Protein AF-A0A0M9ELN6-F1 (afdb_monomer_lite)

Structure (mmCIF, N/CA/C/O backbone):
data_AF-A0A0M9ELN6-F1
#
_entry.id   AF-A0A0M9ELN6-F1
#
loop_
_atom_site.group_PDB
_atom_site.id
_atom_site.type_symbol
_atom_site.label_atom_id
_atom_site.label_alt_id
_atom_site.label_comp_id
_atom_site.label_asym_id
_atom_site.label_entity_id
_atom_site.label_seq_id
_atom_site.pdbx_PDB_ins_code
_atom_site.Cartn_x
_atom_site.Cartn_y
_atom_site.Cartn_z
_atom_site.occupancy
_atom_site.B_iso_or_equiv
_atom_site.auth_seq_id
_atom_site.auth_comp_id
_atom_site.auth_asym_id
_atom_site.auth_atom_id
_atom_site.pdbx_PDB_model_num
ATOM 1 N N . MET A 1 1 ? 11.406 80.378 -52.068 1.00 43.03 1 MET A N 1
ATOM 2 C CA . MET A 1 1 ? 10.105 79.670 -52.141 1.00 43.03 1 MET A CA 1
ATOM 3 C C . MET A 1 1 ? 10.245 78.155 -52.405 1.00 43.03 1 MET A C 1
ATOM 5 O O . MET A 1 1 ? 9.305 77.554 -52.899 1.00 43.03 1 MET A O 1
ATOM 9 N N . PHE A 1 2 ? 11.374 77.511 -52.050 1.00 43.00 2 PHE A N 1
ATOM 10 C CA . PHE A 1 2 ? 11.619 76.075 -52.317 1.00 43.00 2 PHE A CA 1
ATOM 11 C C . PHE A 1 2 ? 11.857 75.207 -51.061 1.00 43.00 2 PHE A C 1
ATOM 13 O O . PHE A 1 2 ? 12.095 74.016 -51.197 1.00 43.00 2 PHE A O 1
ATOM 20 N N . SER A 1 3 ? 11.756 75.761 -49.845 1.00 46.62 3 SER A N 1
ATOM 21 C CA . SER A 1 3 ? 12.097 75.028 -48.608 1.00 46.62 3 SER A CA 1
ATOM 22 C C . SER A 1 3 ? 10.910 74.391 -47.868 1.00 46.62 3 SER A C 1
ATOM 24 O O . SER A 1 3 ? 11.139 73.653 -46.920 1.00 46.62 3 SER A O 1
ATOM 26 N N . GLN A 1 4 ? 9.660 74.671 -48.261 1.00 44.84 4 GLN A N 1
ATOM 27 C CA . GLN A 1 4 ? 8.467 74.086 -47.618 1.00 44.84 4 GLN A CA 1
ATOM 28 C C . GLN A 1 4 ? 7.960 72.813 -48.312 1.00 44.84 4 GLN A C 1
ATOM 30 O O . GLN A 1 4 ? 7.400 71.944 -47.653 1.00 44.84 4 GLN A O 1
ATOM 35 N N . LYS A 1 5 ? 8.208 72.648 -49.621 1.00 45.19 5 LYS A N 1
ATOM 36 C CA . LYS A 1 5 ? 7.762 71.447 -50.350 1.00 45.19 5 LYS A CA 1
ATOM 37 C C . LYS A 1 5 ? 8.505 70.177 -49.927 1.00 45.19 5 LYS A C 1
ATOM 39 O O . LYS A 1 5 ? 7.896 69.121 -49.912 1.00 45.19 5 LYS A O 1
ATOM 44 N N . THR A 1 6 ? 9.783 70.273 -49.558 1.00 45.47 6 THR A N 1
ATOM 45 C CA . THR A 1 6 ? 10.596 69.125 -49.118 1.00 45.47 6 THR A CA 1
ATOM 46 C C . THR A 1 6 ? 10.267 68.652 -47.702 1.00 45.47 6 THR A C 1
ATOM 48 O O . THR A 1 6 ? 10.412 67.466 -47.418 1.00 45.47 6 THR A O 1
ATOM 51 N N . SER A 1 7 ? 9.799 69.539 -46.815 1.00 50.34 7 SER A N 1
ATOM 52 C CA . SER A 1 7 ? 9.408 69.156 -45.452 1.00 50.34 7 SER A CA 1
ATOM 53 C C . SER A 1 7 ? 8.032 68.494 -45.400 1.00 50.34 7 SER A C 1
ATOM 55 O O . SER A 1 7 ? 7.848 67.551 -44.640 1.00 50.34 7 SER A O 1
ATOM 57 N N . GLU A 1 8 ? 7.071 68.935 -46.217 1.00 51.19 8 GLU A N 1
ATOM 58 C CA . GLU A 1 8 ? 5.741 68.307 -46.275 1.00 51.19 8 GLU A CA 1
ATOM 59 C C . GLU A 1 8 ? 5.774 66.919 -46.931 1.00 51.19 8 GLU A C 1
ATOM 61 O O . GLU A 1 8 ? 5.094 66.013 -46.452 1.00 51.19 8 GLU A O 1
ATOM 66 N N . THR A 1 9 ? 6.607 66.707 -47.959 1.00 52.56 9 THR A N 1
ATOM 67 C CA . THR A 1 9 ? 6.795 65.376 -48.564 1.00 52.56 9 THR A CA 1
ATOM 68 C C . THR A 1 9 ? 7.485 64.404 -47.610 1.00 52.56 9 THR A C 1
ATOM 70 O O . THR A 1 9 ? 7.043 63.270 -47.492 1.00 52.56 9 THR A O 1
ATOM 73 N N . ALA A 1 10 ? 8.497 64.855 -46.858 1.00 55.53 10 ALA A N 1
ATOM 74 C CA . ALA A 1 10 ? 9.180 64.015 -45.870 1.00 55.53 10 ALA A CA 1
ATOM 75 C C . ALA A 1 10 ? 8.250 63.590 -44.717 1.00 55.53 10 ALA A C 1
ATOM 77 O O . ALA A 1 10 ? 8.275 62.441 -44.287 1.00 55.53 10 ALA A O 1
ATOM 78 N N . VAL A 1 11 ? 7.375 64.491 -44.255 1.00 57.31 11 VAL A N 1
ATOM 79 C CA . VAL A 1 11 ? 6.391 64.187 -43.203 1.00 57.31 11 VAL A CA 1
ATOM 80 C C . VAL A 1 11 ? 5.277 63.262 -43.717 1.00 57.31 11 VAL A C 1
ATOM 82 O O . VAL A 1 11 ? 4.827 62.386 -42.978 1.00 57.31 11 VAL A O 1
ATOM 85 N N . ALA A 1 12 ? 4.843 63.413 -44.973 1.00 55.12 12 ALA A N 1
ATOM 86 C CA . ALA A 1 12 ? 3.872 62.512 -45.600 1.00 55.12 12 ALA A CA 1
ATOM 87 C C . ALA A 1 12 ? 4.453 61.104 -45.842 1.00 55.12 12 ALA A C 1
ATOM 89 O O . ALA A 1 12 ? 3.770 60.111 -45.576 1.00 55.12 12 ALA A O 1
ATOM 90 N N . ASP A 1 13 ? 5.720 61.011 -46.256 1.00 59.62 13 ASP A N 1
ATOM 91 C CA . ASP A 1 13 ? 6.445 59.747 -46.421 1.00 59.62 13 ASP A CA 1
ATOM 92 C C . ASP A 1 13 ? 6.656 59.041 -45.072 1.00 59.62 13 ASP A C 1
ATOM 94 O O . ASP A 1 13 ? 6.409 57.839 -44.959 1.00 59.62 13 ASP A O 1
ATOM 98 N N . ASP A 1 14 ? 6.991 59.778 -44.009 1.00 61.41 14 ASP A N 1
ATOM 99 C CA . ASP A 1 14 ? 7.105 59.221 -42.656 1.00 61.41 14 ASP A CA 1
ATOM 100 C C . ASP A 1 14 ? 5.757 58.727 -42.108 1.00 61.41 14 ASP A C 1
ATOM 102 O O . ASP A 1 14 ? 5.686 57.683 -41.448 1.00 61.41 14 ASP A O 1
ATOM 106 N N . GLN A 1 15 ? 4.654 59.423 -42.399 1.00 63.00 15 GLN A N 1
ATOM 107 C CA . GLN A 1 15 ? 3.309 58.970 -42.028 1.00 63.00 15 GLN A CA 1
ATOM 108 C C . GLN A 1 15 ? 2.882 57.721 -42.813 1.00 63.00 15 GLN A C 1
ATOM 110 O O . GLN A 1 15 ? 2.303 56.800 -42.228 1.00 63.00 15 GLN A O 1
ATOM 115 N N . PHE A 1 16 ? 3.207 57.644 -44.105 1.00 61.38 16 PHE A N 1
ATOM 116 C CA . PHE A 1 16 ? 2.936 56.482 -44.952 1.00 61.38 16 PHE A CA 1
ATOM 117 C C . PHE A 1 16 ? 3.760 55.256 -44.528 1.00 61.38 16 PHE A C 1
ATOM 119 O O . PHE A 1 16 ? 3.210 54.164 -44.357 1.00 61.38 16 PHE A O 1
ATOM 126 N N . ILE A 1 17 ? 5.053 55.436 -44.244 1.00 60.62 17 ILE A N 1
ATOM 127 C CA . ILE A 1 17 ? 5.933 54.387 -43.714 1.00 60.62 17 ILE A CA 1
ATOM 128 C C . ILE A 1 17 ? 5.444 53.914 -42.341 1.00 60.62 17 ILE A C 1
ATOM 130 O O . ILE A 1 17 ? 5.413 52.710 -42.082 1.00 60.62 17 ILE A O 1
ATOM 134 N N . ASN A 1 18 ? 5.001 54.821 -41.466 1.00 64.31 18 ASN A N 1
ATOM 135 C CA . ASN A 1 18 ? 4.420 54.448 -40.175 1.00 64.31 18 ASN A CA 1
ATOM 136 C C . ASN A 1 18 ? 3.086 53.700 -40.321 1.00 64.31 18 ASN A C 1
ATOM 138 O O . ASN A 1 18 ? 2.823 52.768 -39.558 1.00 64.31 18 ASN A O 1
ATOM 142 N N . HIS A 1 19 ? 2.267 54.033 -41.322 1.00 65.38 19 HIS A N 1
ATOM 143 C CA . HIS A 1 19 ? 1.046 53.288 -41.635 1.00 65.38 19 HIS A CA 1
ATOM 144 C C . HIS A 1 19 ? 1.350 51.869 -42.149 1.00 65.38 19 HIS A C 1
ATOM 146 O O . HIS A 1 19 ? 0.728 50.901 -41.704 1.00 65.38 19 HIS A O 1
ATOM 152 N N . LEU A 1 20 ? 2.350 51.721 -43.024 1.00 56.56 20 LEU A N 1
ATOM 153 C CA . LEU A 1 20 ? 2.805 50.423 -43.528 1.00 56.56 20 LEU A CA 1
ATOM 154 C C . LEU A 1 20 ? 3.446 49.555 -42.434 1.00 56.56 20 LEU A C 1
ATOM 156 O O . LEU A 1 20 ? 3.124 48.370 -42.334 1.00 56.56 20 LEU A O 1
ATOM 160 N N . LYS A 1 21 ? 4.267 50.139 -41.550 1.00 59.69 21 LYS A N 1
ATOM 161 C CA . LYS A 1 21 ? 4.819 49.462 -40.358 1.00 59.69 21 LYS A CA 1
ATOM 162 C C . LYS A 1 21 ? 3.731 48.968 -39.400 1.00 59.69 21 LYS A C 1
ATOM 164 O O . LYS A 1 21 ? 3.930 47.978 -38.708 1.00 59.69 21 LYS A O 1
ATOM 169 N N . LYS A 1 22 ? 2.563 49.620 -39.372 1.00 65.31 22 LYS A N 1
ATOM 170 C CA . LYS A 1 22 ? 1.413 49.184 -38.562 1.00 65.31 22 LYS A CA 1
ATOM 171 C C . LYS A 1 22 ? 0.701 47.956 -39.143 1.00 65.31 22 LYS A C 1
ATOM 173 O O . LYS A 1 22 ? 0.059 47.222 -38.400 1.00 65.31 22 LYS A O 1
ATOM 178 N N . ARG A 1 23 ? 0.795 47.742 -40.462 1.00 64.94 23 ARG A N 1
ATOM 179 C CA . ARG A 1 23 ? 0.160 46.624 -41.186 1.00 64.94 23 ARG A CA 1
ATOM 180 C C . ARG A 1 23 ? 1.093 45.439 -41.432 1.00 64.94 23 ARG A C 1
ATOM 182 O O . ARG A 1 23 ? 0.609 44.330 -41.639 1.00 64.94 23 ARG A O 1
ATOM 189 N N . PHE A 1 24 ? 2.404 45.661 -41.412 1.00 73.50 24 PHE A N 1
ATOM 190 C CA . PHE A 1 24 ? 3.413 44.633 -41.628 1.00 73.50 24 PHE A CA 1
ATOM 191 C C . PHE A 1 24 ? 4.243 44.417 -40.364 1.00 73.50 24 PHE A C 1
ATOM 193 O O . PHE A 1 24 ? 4.942 45.319 -39.910 1.00 73.50 24 PHE A O 1
ATOM 200 N N . THR A 1 25 ? 4.230 43.195 -39.834 1.00 78.94 25 THR A N 1
ATOM 201 C CA . THR A 1 25 ? 5.171 42.773 -38.795 1.00 78.94 25 THR A CA 1
ATOM 202 C C . THR A 1 25 ? 6.092 41.695 -39.355 1.00 78.94 25 THR A C 1
ATOM 204 O O . THR A 1 25 ? 5.630 40.715 -39.945 1.00 78.94 25 THR A O 1
ATOM 207 N N . LYS A 1 26 ? 7.407 41.872 -39.151 1.00 81.38 26 LYS A N 1
ATOM 208 C CA . LYS A 1 26 ? 8.462 40.929 -39.573 1.00 81.38 26 LYS A CA 1
ATOM 209 C C . LYS A 1 26 ? 8.101 39.492 -39.207 1.00 81.38 26 LYS A C 1
ATOM 211 O O . LYS A 1 26 ? 8.168 38.591 -40.031 1.00 81.38 26 LYS A O 1
ATOM 216 N N . ASP A 1 27 ? 7.653 39.307 -37.978 1.00 79.38 27 ASP A N 1
ATOM 217 C CA . ASP A 1 27 ? 7.351 38.005 -37.411 1.00 79.38 27 ASP A CA 1
ATOM 218 C C . ASP A 1 27 ? 6.088 37.350 -38.010 1.00 79.38 27 ASP A C 1
ATOM 220 O O . ASP A 1 27 ? 6.081 36.152 -38.290 1.00 79.38 27 ASP A O 1
ATOM 224 N N . ALA A 1 28 ? 5.038 38.123 -38.323 1.00 78.38 28 ALA A N 1
ATOM 225 C CA . ALA A 1 28 ? 3.859 37.579 -39.003 1.00 78.38 28 ALA A CA 1
ATOM 226 C C . ALA A 1 28 ? 4.146 37.195 -40.461 1.00 78.38 28 ALA A C 1
ATOM 228 O O . ALA A 1 28 ? 3.628 36.182 -40.933 1.00 78.38 28 ALA A O 1
ATOM 229 N N . PHE A 1 29 ? 4.973 37.974 -41.165 1.00 85.81 29 PHE A N 1
ATOM 230 C CA . PHE A 1 29 ? 5.443 37.625 -42.506 1.00 85.81 29 PHE A CA 1
ATOM 231 C C . PHE A 1 29 ? 6.278 36.342 -42.485 1.00 85.81 29 PHE A C 1
ATOM 233 O O . PHE A 1 29 ? 5.976 35.402 -43.219 1.00 85.81 29 PHE A O 1
ATOM 240 N N . GLN A 1 30 ? 7.265 36.271 -41.588 1.00 86.00 30 GLN A N 1
ATOM 241 C CA . GLN A 1 30 ? 8.142 35.110 -41.442 1.00 86.00 30 GLN A CA 1
ATOM 242 C C . GLN A 1 30 ? 7.357 33.833 -41.114 1.00 86.00 30 GLN A C 1
ATOM 244 O O . GLN A 1 30 ? 7.577 32.813 -41.763 1.00 86.00 30 GLN A O 1
ATOM 249 N N . ARG A 1 31 ? 6.376 33.889 -40.201 1.00 81.62 31 ARG A N 1
ATOM 250 C CA . ARG A 1 31 ? 5.487 32.747 -39.918 1.00 81.62 31 ARG A CA 1
ATOM 251 C C . ARG A 1 31 ? 4.690 32.288 -41.132 1.00 81.62 31 ARG A C 1
ATOM 253 O O . ARG A 1 31 ? 4.610 31.092 -41.390 1.00 81.62 31 ARG A O 1
ATOM 260 N N . LYS A 1 32 ? 4.087 33.219 -41.878 1.00 83.44 32 LYS A N 1
ATOM 261 C CA . LYS A 1 32 ? 3.293 32.879 -43.071 1.00 83.44 32 LYS A CA 1
ATOM 262 C C . LYS A 1 32 ? 4.156 32.240 -44.158 1.00 83.44 32 LYS A C 1
ATOM 264 O O . LYS A 1 32 ? 3.714 31.278 -44.778 1.00 83.44 32 LYS A O 1
ATOM 269 N N . LEU A 1 33 ? 5.382 32.732 -44.344 1.00 86.19 33 LEU A N 1
ATOM 270 C CA . LEU A 1 33 ? 6.337 32.161 -45.290 1.00 86.19 33 LEU A CA 1
ATOM 271 C C . LEU A 1 33 ? 6.749 30.737 -44.888 1.00 86.19 33 LEU A C 1
ATOM 273 O O . LEU A 1 33 ? 6.700 29.840 -45.723 1.00 86.19 33 LEU A O 1
ATOM 277 N N . VAL A 1 34 ? 7.096 30.513 -43.614 1.00 83.94 34 VAL A N 1
ATOM 278 C CA . VAL A 1 34 ? 7.435 29.173 -43.094 1.00 83.94 34 VAL A CA 1
ATOM 279 C C . VAL A 1 34 ? 6.259 28.212 -43.261 1.00 83.94 34 VAL A C 1
ATOM 281 O O . VAL A 1 34 ? 6.441 27.116 -43.781 1.00 83.94 34 VAL A O 1
ATOM 284 N N . ARG A 1 35 ? 5.047 28.641 -42.890 1.00 79.62 35 ARG A N 1
ATOM 285 C CA . ARG A 1 35 ? 3.825 27.843 -43.033 1.00 79.62 35 ARG A CA 1
ATOM 286 C C . ARG A 1 35 ? 3.590 27.414 -44.481 1.00 79.62 35 ARG A C 1
ATOM 288 O O . ARG A 1 35 ? 3.392 26.233 -44.724 1.00 79.62 35 ARG A O 1
ATOM 295 N N . TRP A 1 36 ? 3.681 28.340 -45.437 1.00 86.44 36 TRP A N 1
ATOM 296 C CA . TRP A 1 36 ? 3.524 28.017 -46.858 1.00 86.44 36 TRP A CA 1
ATOM 297 C C . TRP A 1 36 ? 4.569 27.002 -47.347 1.00 86.44 36 TRP A C 1
ATOM 299 O O . TRP A 1 36 ? 4.211 26.053 -48.043 1.00 86.44 36 TRP A O 1
ATOM 309 N N . ILE A 1 37 ? 5.841 27.160 -46.955 1.00 83.94 37 ILE A N 1
ATOM 310 C CA . ILE A 1 37 ? 6.925 26.225 -47.313 1.00 83.94 37 ILE A CA 1
ATOM 311 C C . ILE A 1 37 ? 6.620 24.812 -46.800 1.00 83.94 37 ILE A C 1
ATOM 313 O O . ILE A 1 37 ? 6.829 23.847 -47.533 1.00 83.94 37 ILE A O 1
ATOM 317 N N . VAL A 1 38 ? 6.105 24.693 -45.571 1.00 75.75 38 VAL A N 1
ATOM 318 C CA . VAL A 1 38 ? 5.725 23.408 -44.963 1.00 75.75 38 VAL A CA 1
ATOM 319 C C . VAL A 1 38 ? 4.488 22.815 -45.645 1.00 75.75 38 VAL A C 1
ATOM 321 O O . VAL A 1 38 ? 4.541 21.681 -46.110 1.00 75.75 38 VAL A O 1
ATOM 324 N N . GLU A 1 39 ? 3.400 23.582 -45.771 1.00 76.00 39 GLU A N 1
ATOM 325 C CA . GLU A 1 39 ? 2.126 23.122 -46.354 1.00 76.00 39 GLU A CA 1
ATOM 326 C C . GLU A 1 39 ? 2.275 22.662 -47.810 1.00 76.00 39 GLU A C 1
ATOM 328 O O . GLU A 1 39 ? 1.628 21.710 -48.239 1.00 76.00 39 GLU A O 1
ATOM 333 N N . THR A 1 40 ? 3.142 23.324 -48.578 1.00 78.12 40 THR A N 1
ATOM 334 C CA . THR A 1 40 ? 3.382 23.002 -49.993 1.00 78.12 40 THR A CA 1
ATOM 335 C C . THR A 1 40 ? 4.623 22.134 -50.218 1.00 78.12 40 THR A C 1
ATOM 337 O O . THR A 1 40 ? 5.014 21.923 -51.369 1.00 78.12 40 THR A O 1
ATOM 340 N N . ASN A 1 41 ? 5.226 21.624 -49.135 1.00 76.75 41 ASN A N 1
ATOM 341 C CA . ASN A 1 41 ? 6.403 20.752 -49.119 1.00 76.75 41 ASN A CA 1
ATOM 342 C C . ASN A 1 41 ? 7.564 21.250 -50.005 1.00 76.75 41 ASN A C 1
ATOM 344 O O . ASN A 1 41 ? 8.144 20.502 -50.796 1.00 76.75 41 ASN A O 1
ATOM 348 N N . GLN A 1 42 ? 7.882 22.542 -49.912 1.00 86.75 42 GLN A N 1
ATOM 349 C CA . GLN A 1 42 ? 8.952 23.154 -50.698 1.00 86.75 42 GLN A CA 1
ATOM 350 C C . GLN A 1 42 ? 10.321 22.963 -50.028 1.00 86.75 42 GLN A C 1
ATOM 352 O O . GLN A 1 42 ? 10.418 22.949 -48.797 1.00 86.75 42 GLN A O 1
ATOM 357 N N . PRO A 1 43 ? 11.423 22.890 -50.800 1.00 85.50 43 PRO A N 1
ATOM 358 C CA . PRO A 1 43 ? 12.766 22.881 -50.227 1.00 85.50 43 PRO A CA 1
ATOM 359 C C . PRO A 1 43 ? 13.026 24.154 -49.409 1.00 85.50 43 PRO A C 1
ATOM 361 O O . PRO A 1 43 ? 12.800 25.252 -49.903 1.00 85.50 43 PRO A O 1
ATOM 364 N N . PHE A 1 44 ? 13.594 24.057 -48.202 1.00 85.69 44 PHE A N 1
ATOM 365 C CA . PHE A 1 44 ? 13.811 25.231 -47.328 1.00 85.69 44 PHE A CA 1
ATOM 366 C C . PHE A 1 44 ? 14.713 26.317 -47.933 1.00 85.69 44 PHE A C 1
ATOM 368 O O . PHE A 1 44 ? 14.602 27.489 -47.580 1.00 85.69 44 PHE A O 1
ATOM 375 N N . ARG A 1 45 ? 15.575 25.946 -48.886 1.00 86.12 45 ARG A N 1
ATOM 376 C CA . ARG A 1 45 ? 16.400 26.889 -49.657 1.00 86.12 45 ARG A CA 1
ATOM 377 C C . ARG A 1 45 ? 15.577 27.793 -50.580 1.00 86.12 45 ARG A C 1
ATOM 379 O O . ARG A 1 45 ? 16.099 28.799 -51.041 1.00 86.12 45 ARG A O 1
ATOM 386 N N . VAL A 1 46 ? 14.299 27.489 -50.827 1.00 89.75 46 VAL A N 1
ATOM 387 C CA . VAL A 1 46 ? 13.422 28.310 -51.678 1.00 89.75 46 VAL A CA 1
ATOM 388 C C . VAL A 1 46 ? 13.288 29.744 -51.154 1.00 89.75 46 VAL A C 1
ATOM 390 O O . VAL A 1 46 ? 13.222 30.677 -51.946 1.00 89.75 46 VAL A O 1
ATOM 393 N N . ALA A 1 47 ? 13.349 29.950 -49.834 1.00 86.56 47 ALA A N 1
ATOM 394 C CA . ALA A 1 47 ? 13.318 31.282 -49.220 1.00 86.56 47 ALA A CA 1
ATOM 395 C C . ALA A 1 47 ? 14.591 32.118 -49.465 1.00 86.56 47 ALA A C 1
ATOM 397 O O . ALA A 1 47 ? 14.616 33.323 -49.206 1.00 86.56 47 ALA A O 1
ATOM 398 N N . GLU A 1 48 ? 15.655 31.484 -49.958 1.00 90.06 48 GLU A N 1
ATOM 399 C CA . GLU A 1 48 ? 16.911 32.130 -50.348 1.00 90.06 48 GLU A CA 1
ATOM 400 C C . GLU A 1 48 ? 16.970 32.438 -51.846 1.00 90.06 48 GLU A C 1
ATOM 402 O O . GLU A 1 48 ? 17.931 33.053 -52.294 1.00 90.06 48 GLU A O 1
ATOM 407 N N . SER A 1 49 ? 15.947 32.049 -52.614 1.00 92.75 49 SER A N 1
ATOM 408 C CA . SER A 1 49 ? 15.865 32.357 -54.040 1.00 92.75 49 SER A CA 1
ATOM 409 C C . SER A 1 49 ? 15.845 33.869 -54.272 1.00 92.75 49 SER A C 1
ATOM 411 O O . SER A 1 49 ? 14.963 34.567 -53.767 1.00 92.75 49 SER A O 1
ATOM 413 N N . GLU A 1 50 ? 16.788 34.361 -55.078 1.00 90.75 50 GLU A N 1
ATOM 414 C CA . GLU A 1 50 ? 16.902 35.781 -55.433 1.00 90.75 50 GLU A CA 1
ATOM 415 C C . GLU A 1 50 ? 15.613 36.298 -56.078 1.00 90.75 50 GLU A C 1
ATOM 417 O O . GLU A 1 50 ? 15.055 37.292 -55.623 1.00 90.75 50 GLU A O 1
ATOM 422 N N . SER A 1 51 ? 15.043 35.548 -57.026 1.00 90.44 51 SER A N 1
ATOM 423 C CA . SER A 1 51 ? 13.799 35.932 -57.703 1.00 90.44 51 SER A CA 1
ATOM 424 C C . SER A 1 51 ? 12.607 36.054 -56.749 1.00 90.44 51 SER A C 1
ATOM 426 O O . SER A 1 51 ? 11.783 36.954 -56.895 1.00 90.44 51 SER A O 1
ATOM 428 N N . LEU A 1 52 ? 12.502 35.171 -55.750 1.00 89.69 52 LEU A N 1
ATOM 429 C CA . LEU A 1 52 ? 11.420 35.233 -54.763 1.00 89.69 52 LEU A CA 1
ATOM 430 C C . LEU A 1 52 ? 11.599 36.423 -53.812 1.00 89.69 52 LEU A C 1
ATOM 432 O O . LEU A 1 52 ? 10.631 37.109 -53.476 1.00 89.69 52 LEU A O 1
ATOM 436 N N . ARG A 1 53 ? 12.842 36.693 -53.398 1.00 92.06 53 ARG A N 1
ATOM 437 C CA . ARG A 1 53 ? 13.166 37.853 -52.561 1.00 92.06 53 ARG A CA 1
ATOM 438 C C . ARG A 1 53 ? 12.902 39.160 -53.295 1.00 92.06 53 ARG A C 1
ATOM 440 O O . ARG A 1 53 ? 12.345 40.070 -52.686 1.00 92.06 53 ARG A O 1
ATOM 447 N N . ASP A 1 54 ? 13.208 39.227 -54.587 1.00 90.56 54 ASP A N 1
ATOM 448 C CA . ASP A 1 54 ? 12.917 40.385 -55.433 1.00 90.56 54 ASP A CA 1
ATOM 449 C C . ASP A 1 54 ? 11.414 40.657 -55.527 1.00 90.56 54 ASP A C 1
ATOM 451 O O . ASP A 1 54 ? 10.988 41.800 -55.356 1.00 90.56 54 ASP A O 1
ATOM 455 N N . ILE A 1 55 ? 10.593 39.613 -55.692 1.00 91.00 55 ILE A N 1
ATOM 456 C CA . ILE A 1 55 ? 9.127 39.741 -55.667 1.00 91.00 55 ILE A CA 1
ATOM 457 C C . ILE A 1 55 ? 8.657 40.299 -54.319 1.00 91.00 55 ILE A C 1
ATOM 459 O O . ILE A 1 55 ? 7.872 41.247 -54.283 1.00 91.00 55 ILE A O 1
ATOM 463 N N . PHE A 1 56 ? 9.141 39.755 -53.198 1.00 90.50 56 PHE A N 1
ATOM 464 C CA . PHE A 1 56 ? 8.764 40.255 -51.874 1.00 90.50 56 PHE A CA 1
ATOM 465 C C . PHE A 1 56 ? 9.188 41.711 -51.663 1.00 90.50 56 PHE A C 1
ATOM 467 O O . PHE A 1 56 ? 8.389 42.516 -51.185 1.00 90.50 56 PHE A O 1
ATOM 474 N N . ASN A 1 57 ? 10.400 42.074 -52.076 1.00 87.38 57 ASN A N 1
ATOM 475 C CA . ASN A 1 57 ? 10.923 43.431 -51.942 1.00 87.38 57 ASN A CA 1
ATOM 476 C C . ASN A 1 57 ? 10.167 44.437 -52.812 1.00 87.38 57 ASN A C 1
ATOM 478 O O . ASN A 1 57 ? 9.937 45.562 -52.373 1.00 87.38 57 ASN A O 1
ATOM 482 N N . TYR A 1 58 ? 9.746 44.028 -54.011 1.00 88.44 58 TYR A N 1
ATOM 483 C CA . TYR A 1 58 ? 8.892 44.838 -54.874 1.00 88.44 58 TYR A CA 1
ATOM 484 C C . TYR A 1 58 ? 7.517 45.081 -54.240 1.00 88.44 58 TYR A C 1
ATOM 486 O O . TYR A 1 58 ? 7.031 46.210 -54.220 1.00 88.44 58 TYR A O 1
ATOM 494 N N . LEU A 1 59 ? 6.903 44.031 -53.682 1.00 84.44 59 LEU A N 1
ATOM 495 C CA . LEU A 1 59 ? 5.586 44.122 -53.048 1.00 84.44 59 LEU A CA 1
ATOM 496 C C . LEU A 1 59 ? 5.612 44.941 -51.753 1.00 84.44 59 LEU A C 1
ATOM 498 O O . LEU A 1 59 ? 4.637 45.624 -51.437 1.00 84.44 59 LEU A O 1
ATOM 502 N N . ASN A 1 60 ? 6.700 44.863 -50.984 1.00 81.75 60 ASN A N 1
ATOM 503 C CA . ASN A 1 60 ? 6.882 45.679 -49.794 1.00 81.75 60 ASN A CA 1
ATOM 504 C C . ASN A 1 60 ? 8.375 45.903 -49.471 1.00 81.75 60 ASN A C 1
ATOM 506 O O . ASN A 1 60 ? 9.013 45.032 -48.868 1.00 81.75 60 ASN A O 1
ATOM 510 N N . PRO A 1 61 ? 8.920 47.104 -49.748 1.00 80.38 61 PRO A N 1
ATOM 511 C CA . PRO A 1 61 ? 10.325 47.429 -49.481 1.00 80.38 61 PRO A CA 1
ATOM 512 C C . PRO A 1 61 ? 10.734 47.338 -48.000 1.00 80.38 61 PRO A C 1
ATOM 514 O O . PRO A 1 61 ? 11.920 47.215 -47.685 1.00 80.38 61 PRO A O 1
ATOM 517 N N . ILE A 1 62 ? 9.767 47.358 -47.069 1.00 78.50 62 ILE A N 1
ATOM 518 C CA . ILE A 1 62 ? 10.021 47.222 -45.625 1.00 78.50 62 ILE A CA 1
ATOM 519 C C . ILE A 1 62 ? 10.626 45.851 -45.291 1.00 78.50 62 ILE A C 1
ATOM 521 O O . ILE A 1 62 ? 11.333 45.729 -44.291 1.00 78.50 62 ILE A O 1
ATOM 525 N N . ILE A 1 63 ? 10.408 44.829 -46.126 1.00 81.81 63 ILE A N 1
ATOM 526 C CA . ILE A 1 63 ? 10.948 43.478 -45.921 1.00 81.81 63 ILE A CA 1
ATOM 527 C C . ILE A 1 63 ? 12.481 43.508 -45.908 1.00 81.81 63 ILE A C 1
ATOM 529 O O . ILE A 1 63 ? 13.085 43.014 -44.954 1.00 81.81 63 ILE A O 1
ATOM 533 N N . SER A 1 64 ? 13.107 44.164 -46.890 1.00 80.19 64 SER A N 1
ATOM 534 C CA . SER A 1 64 ? 14.560 44.388 -46.901 1.00 80.19 64 SER A CA 1
ATOM 535 C C . SER A 1 64 ? 15.009 45.315 -45.778 1.00 80.19 64 SER A C 1
ATOM 537 O O . SER A 1 64 ? 15.984 45.022 -45.095 1.00 80.19 64 SER A O 1
ATOM 539 N N . ALA A 1 65 ? 14.282 46.411 -45.537 1.00 77.44 65 ALA A N 1
ATOM 540 C CA . ALA A 1 65 ? 14.663 47.393 -44.518 1.00 77.44 65 ALA A CA 1
ATOM 541 C C . ALA A 1 65 ? 14.629 46.835 -43.079 1.00 77.44 65 ALA A C 1
ATOM 543 O O . ALA A 1 65 ? 15.316 47.349 -42.202 1.00 77.44 65 ALA A O 1
ATOM 544 N N . THR A 1 66 ? 13.828 45.795 -42.826 1.00 78.56 66 THR A N 1
ATOM 545 C CA . THR A 1 66 ? 13.694 45.135 -41.512 1.00 78.56 66 THR A CA 1
ATOM 546 C C . THR A 1 66 ? 14.415 43.787 -41.426 1.00 78.56 66 THR A C 1
ATOM 548 O O . THR A 1 66 ? 14.290 43.083 -40.416 1.00 78.56 66 THR A O 1
ATOM 551 N N . ASP A 1 67 ? 15.172 43.423 -42.465 1.00 81.00 67 ASP A N 1
ATOM 552 C CA . ASP A 1 67 ? 15.858 42.134 -42.590 1.00 81.00 67 ASP A CA 1
ATOM 553 C C . ASP A 1 67 ? 14.906 40.949 -42.329 1.00 81.00 67 ASP A C 1
ATOM 555 O O . ASP A 1 67 ? 15.138 40.072 -41.494 1.00 81.00 67 ASP A O 1
ATOM 559 N N . ALA A 1 68 ? 13.727 40.997 -42.954 1.00 83.12 68 ALA A N 1
ATOM 560 C CA . ALA A 1 68 ? 12.654 40.030 -42.733 1.00 83.12 68 ALA A CA 1
ATOM 561 C C . ALA A 1 68 ? 12.807 38.744 -43.562 1.00 83.12 68 ALA A C 1
ATOM 563 O O . ALA A 1 68 ? 12.055 37.791 -43.339 1.00 83.12 68 ALA A O 1
ATOM 564 N N . HIS A 1 69 ? 13.786 38.680 -44.466 1.00 88.62 69 HIS A N 1
ATOM 565 C CA . HIS A 1 69 ? 14.105 37.466 -45.216 1.00 88.62 69 HIS A CA 1
ATOM 566 C C . HIS A 1 69 ? 14.587 36.347 -44.291 1.00 88.62 69 HIS A C 1
ATOM 568 O O . HIS A 1 69 ? 15.199 36.586 -43.252 1.00 88.62 69 HIS A O 1
ATOM 574 N N . LEU A 1 70 ? 14.296 35.103 -44.666 1.00 85.31 70 LEU A N 1
ATOM 575 C CA . LEU A 1 70 ? 14.737 33.926 -43.925 1.00 85.31 70 LEU A CA 1
ATOM 576 C C . LEU A 1 70 ? 15.786 33.154 -44.721 1.00 85.31 70 LEU A C 1
ATOM 578 O O . LEU A 1 70 ? 15.718 33.058 -45.949 1.00 85.31 70 LEU A O 1
ATOM 582 N N . SER A 1 71 ? 16.748 32.593 -43.994 1.00 86.19 71 SER A N 1
ATOM 583 C CA . SER A 1 71 ? 17.624 31.538 -44.493 1.00 86.19 71 SER A CA 1
ATOM 584 C C . SER A 1 71 ? 17.025 30.165 -44.201 1.00 86.19 71 SER A C 1
ATOM 586 O O . SER A 1 71 ? 16.190 30.017 -43.303 1.00 86.19 71 SER A O 1
ATOM 588 N N . HIS A 1 72 ? 17.487 29.144 -44.915 1.00 82.25 72 HIS A N 1
ATOM 589 C CA . HIS A 1 72 ? 17.088 27.757 -44.684 1.00 82.25 72 HIS A CA 1
ATOM 590 C C . HIS A 1 72 ? 17.391 27.297 -43.245 1.00 82.25 72 HIS A C 1
ATOM 592 O O . HIS A 1 72 ? 16.579 26.593 -42.646 1.00 82.25 72 HIS A O 1
ATOM 598 N N . ASP A 1 73 ? 18.499 27.754 -42.650 1.00 74.94 73 ASP A N 1
ATOM 599 C CA . ASP A 1 73 ? 18.834 27.484 -41.244 1.00 74.94 73 ASP A CA 1
ATOM 600 C C . ASP A 1 73 ? 17.876 28.175 -40.266 1.00 74.94 73 ASP A C 1
ATOM 602 O O . ASP A 1 73 ? 17.504 27.594 -39.246 1.00 74.94 73 ASP A O 1
ATOM 606 N N . SER A 1 74 ? 17.445 29.401 -40.573 1.00 79.56 74 SER A N 1
ATOM 607 C CA . SER A 1 74 ? 16.465 30.132 -39.762 1.00 79.56 74 SER A CA 1
ATOM 608 C C . SER A 1 74 ? 15.062 29.533 -39.878 1.00 79.56 74 SER A C 1
ATOM 610 O O . SER A 1 74 ? 14.334 29.515 -38.890 1.00 79.56 74 SER A O 1
ATOM 612 N N . ILE A 1 75 ? 14.696 28.995 -41.047 1.00 79.38 75 ILE A N 1
ATOM 613 C CA . ILE A 1 75 ? 13.452 28.232 -41.242 1.00 79.38 75 ILE A CA 1
ATOM 614 C C . ILE A 1 75 ? 13.497 26.953 -40.420 1.00 79.38 75 ILE A C 1
ATOM 616 O O . ILE A 1 75 ? 12.570 26.686 -39.665 1.00 79.38 75 ILE A O 1
ATOM 620 N N . ARG A 1 76 ? 14.595 26.195 -40.508 1.00 73.62 76 ARG A N 1
ATOM 621 C CA . ARG A 1 76 ? 14.773 24.969 -39.730 1.00 73.62 76 ARG A CA 1
ATOM 622 C C . ARG A 1 76 ? 14.679 25.243 -38.231 1.00 73.62 76 ARG A C 1
ATOM 624 O O . ARG A 1 76 ? 13.942 24.540 -37.547 1.00 73.62 76 ARG A O 1
ATOM 631 N N . ARG A 1 77 ? 15.369 26.276 -37.730 1.00 72.81 77 ARG A N 1
ATOM 632 C CA . ARG A 1 77 ? 15.261 26.698 -36.325 1.00 72.81 77 ARG A CA 1
ATOM 633 C C . ARG A 1 77 ? 13.830 27.064 -35.960 1.00 72.81 77 ARG A C 1
ATOM 635 O O . ARG A 1 77 ? 13.302 26.470 -35.041 1.00 72.81 77 ARG A O 1
ATOM 642 N N . ARG A 1 78 ? 13.155 27.916 -36.736 1.00 71.38 78 ARG A N 1
ATOM 643 C CA . ARG A 1 78 ? 11.760 28.301 -36.463 1.00 71.38 78 ARG A CA 1
ATOM 644 C C . ARG A 1 78 ? 10.775 27.132 -36.508 1.00 71.38 78 ARG A C 1
ATOM 646 O O . ARG A 1 78 ? 9.875 27.097 -35.691 1.00 71.38 78 ARG A O 1
ATOM 653 N N . ILE A 1 79 ? 10.937 26.154 -37.396 1.00 67.69 79 ILE A N 1
ATOM 654 C CA . ILE A 1 79 ? 10.098 24.939 -37.380 1.00 67.69 79 ILE A CA 1
ATOM 655 C C . ILE A 1 79 ? 10.324 24.139 -36.088 1.00 67.69 79 ILE A C 1
ATOM 657 O O . ILE A 1 79 ? 9.389 23.558 -35.549 1.00 67.69 79 ILE A O 1
ATOM 661 N N . THR A 1 80 ? 11.563 24.123 -35.595 1.00 61.34 80 THR A N 1
ATOM 662 C CA . THR A 1 80 ? 11.938 23.394 -34.376 1.00 61.34 80 THR A CA 1
ATOM 663 C C . THR A 1 80 ? 11.550 24.156 -33.097 1.00 61.34 80 THR A C 1
ATOM 665 O O . THR A 1 80 ? 11.199 23.522 -32.109 1.00 61.34 80 THR A O 1
ATOM 668 N N . ASP A 1 81 ? 11.585 25.494 -33.131 1.00 58.09 81 ASP A N 1
ATOM 669 C CA . ASP A 1 81 ? 11.388 26.388 -31.981 1.00 58.09 81 ASP A CA 1
ATOM 670 C C . ASP A 1 81 ? 9.934 26.908 -31.848 1.00 58.09 81 ASP A C 1
ATOM 672 O O . ASP A 1 81 ? 9.451 27.044 -30.729 1.00 58.09 81 ASP A O 1
ATOM 676 N N . ASP A 1 82 ? 9.217 27.172 -32.955 1.00 53.56 82 ASP A N 1
ATOM 677 C CA . ASP A 1 82 ? 7.845 27.736 -32.979 1.00 53.56 82 ASP A CA 1
ATOM 678 C C . ASP A 1 82 ? 6.737 26.680 -33.232 1.00 53.56 82 ASP A C 1
ATOM 680 O O . ASP A 1 82 ? 5.599 27.050 -33.514 1.00 53.56 82 ASP A O 1
ATOM 684 N N . GLY A 1 83 ? 7.029 25.375 -33.142 1.00 51.47 83 GLY A N 1
ATOM 685 C CA . GLY A 1 83 ? 6.006 24.324 -32.994 1.00 51.47 83 GLY A CA 1
ATOM 686 C C . GLY A 1 83 ? 4.817 24.391 -33.966 1.00 51.47 83 GLY A C 1
ATOM 687 O O . GLY A 1 83 ? 3.669 24.309 -33.538 1.00 51.47 83 GLY A O 1
ATOM 688 N N . VAL A 1 84 ? 5.059 24.533 -35.274 1.00 45.41 84 VAL A N 1
ATOM 689 C CA . VAL A 1 84 ? 3.996 24.393 -36.290 1.00 45.41 84 VAL A CA 1
ATOM 690 C C . VAL A 1 84 ? 3.795 22.908 -36.599 1.00 45.41 84 VAL A C 1
ATOM 692 O O . VAL A 1 84 ? 4.172 22.413 -37.658 1.00 45.41 84 VAL A O 1
ATOM 695 N N . LEU A 1 85 ? 3.220 22.212 -35.624 1.00 42.41 85 LEU A N 1
ATOM 696 C CA . LEU A 1 85 ? 2.529 20.936 -35.768 1.00 42.41 85 LEU A CA 1
ATOM 697 C C . LEU A 1 85 ? 1.197 21.073 -35.011 1.00 42.41 85 LEU A C 1
ATOM 699 O O . LEU A 1 85 ? 1.050 20.591 -33.895 1.00 42.41 85 LEU A O 1
ATOM 703 N N . GLU A 1 86 ? 0.223 21.773 -35.592 1.00 47.06 86 GLU A N 1
ATOM 704 C CA . GLU A 1 86 ? -1.190 21.474 -35.300 1.00 47.06 86 GLU A CA 1
ATOM 705 C C . GLU A 1 86 ? -1.489 20.194 -36.105 1.00 47.06 86 GLU A C 1
ATOM 707 O O . GLU A 1 86 ? -1.699 20.272 -37.311 1.00 47.06 86 GLU A O 1
ATOM 712 N N . ASP A 1 87 ? -1.143 19.006 -35.595 1.00 45.94 87 ASP A N 1
ATOM 713 C CA . ASP A 1 87 ? -2.000 18.171 -34.735 1.00 45.94 87 ASP A CA 1
ATOM 714 C C . ASP A 1 87 ? -1.247 17.417 -33.603 1.00 45.94 87 ASP A C 1
ATOM 716 O O . ASP A 1 87 ? -1.738 16.415 -33.074 1.00 45.94 87 ASP A O 1
ATOM 720 N N . ASP A 1 88 ? -0.060 17.866 -33.188 1.00 42.59 88 ASP A N 1
ATOM 721 C CA . ASP A 1 88 ? 0.795 17.084 -32.289 1.00 42.59 88 ASP A CA 1
ATOM 722 C C . ASP A 1 88 ? 0.792 17.625 -30.855 1.00 42.59 88 ASP A C 1
ATOM 724 O O . ASP A 1 88 ? 1.345 18.680 -30.566 1.00 42.59 88 ASP A O 1
ATOM 728 N N . ILE A 1 89 ? 0.135 16.860 -29.971 1.00 50.25 89 ILE A N 1
ATOM 729 C CA . ILE A 1 89 ? 0.308 16.768 -28.510 1.00 50.25 89 ILE A CA 1
ATOM 730 C C . ILE A 1 89 ? 1.058 17.973 -27.906 1.00 50.25 89 ILE A C 1
ATOM 732 O O . ILE A 1 89 ? 2.287 18.002 -27.940 1.00 50.25 89 ILE A O 1
ATOM 736 N N . ASP A 1 90 ? 0.308 18.907 -27.298 1.00 56.00 90 ASP A N 1
ATOM 737 C CA . ASP A 1 90 ? 0.815 20.007 -26.455 1.00 56.00 90 ASP A CA 1
ATOM 738 C C . ASP A 1 90 ? 2.093 19.577 -25.717 1.00 56.00 90 ASP A C 1
ATOM 740 O O . ASP A 1 90 ? 2.131 18.479 -25.164 1.00 56.00 90 ASP A O 1
ATOM 744 N N . ALA A 1 91 ? 3.151 20.390 -25.709 1.00 55.00 91 ALA A N 1
ATOM 745 C CA . ALA A 1 91 ? 4.404 20.057 -25.028 1.00 55.00 91 ALA A CA 1
ATOM 746 C C . ALA A 1 91 ? 4.162 19.586 -23.580 1.00 55.00 91 ALA A C 1
ATOM 748 O O . ALA A 1 91 ? 4.847 18.681 -23.100 1.00 55.00 91 ALA A O 1
ATOM 749 N N . GLU A 1 92 ? 3.129 20.117 -22.917 1.00 55.34 92 GLU A N 1
ATOM 750 C CA . GLU A 1 92 ? 2.663 19.627 -21.622 1.00 55.34 92 GLU A CA 1
ATOM 751 C C . GLU A 1 92 ? 2.031 18.227 -21.706 1.00 55.34 92 GLU A C 1
ATOM 753 O O . GLU A 1 92 ? 2.350 17.354 -20.901 1.00 55.34 92 GLU A O 1
ATOM 758 N N . ALA A 1 93 ? 1.189 17.954 -22.703 1.00 55.06 93 ALA A N 1
ATOM 759 C CA . ALA A 1 93 ? 0.657 16.623 -22.986 1.00 55.06 93 ALA A CA 1
ATOM 760 C C . ALA A 1 93 ? 1.753 15.614 -23.393 1.00 55.06 93 ALA A C 1
ATOM 762 O O . ALA A 1 93 ? 1.645 14.436 -23.044 1.00 55.06 93 ALA A O 1
ATOM 763 N N . TYR A 1 94 ? 2.831 16.051 -24.050 1.00 56.03 94 TYR A N 1
ATOM 764 C CA . TYR A 1 94 ? 3.982 15.220 -24.402 1.00 56.03 94 TYR A CA 1
ATOM 765 C C . TYR A 1 94 ? 4.825 14.918 -23.163 1.00 56.03 94 TYR A C 1
ATOM 767 O O . TYR A 1 94 ? 5.184 13.764 -22.936 1.00 56.03 94 TYR A O 1
ATOM 775 N N . ASP A 1 95 ? 5.037 15.900 -22.287 1.00 62.88 95 ASP A N 1
ATOM 776 C CA . ASP A 1 95 ? 5.660 15.711 -20.974 1.00 62.88 95 ASP A CA 1
ATOM 777 C C . ASP A 1 95 ? 4.824 14.803 -20.064 1.00 62.88 95 ASP A C 1
ATOM 779 O O . ASP A 1 95 ? 5.349 13.939 -19.352 1.00 62.88 95 ASP A O 1
ATOM 783 N N . VAL A 1 96 ? 3.501 14.961 -20.090 1.00 61.16 96 VAL A N 1
ATOM 784 C CA . VAL A 1 96 ? 2.558 14.088 -19.391 1.00 61.16 96 VAL A CA 1
ATOM 785 C C . VAL A 1 96 ? 2.598 12.687 -19.988 1.00 61.16 96 VAL A C 1
ATOM 787 O O . VAL A 1 96 ? 2.591 11.724 -19.227 1.00 61.16 96 VAL A O 1
ATOM 790 N N . TRP A 1 97 ? 2.708 12.529 -21.305 1.00 60.53 97 TRP A N 1
ATOM 791 C CA . TRP A 1 97 ? 2.881 11.230 -21.956 1.00 60.53 97 TRP A CA 1
ATOM 792 C C . TRP A 1 97 ? 4.237 10.590 -21.611 1.00 60.53 97 TRP A C 1
ATOM 794 O O . TRP A 1 97 ? 4.294 9.401 -21.291 1.00 60.53 97 TRP A O 1
ATOM 804 N N . LEU A 1 98 ? 5.311 11.376 -21.536 1.00 63.34 98 LEU A N 1
ATOM 805 C CA . LEU A 1 98 ? 6.632 10.953 -21.059 1.00 63.34 98 LEU A CA 1
ATOM 806 C C . LEU A 1 98 ? 6.620 10.528 -19.588 1.00 63.34 98 LEU A C 1
ATOM 808 O O . LEU A 1 98 ? 7.400 9.664 -19.198 1.00 63.34 98 LEU A O 1
ATOM 812 N N . LYS A 1 99 ? 5.734 11.097 -18.764 1.00 69.00 99 LYS A N 1
ATOM 813 C CA . LYS A 1 99 ? 5.612 10.761 -17.334 1.00 69.00 99 LYS A CA 1
ATOM 814 C C . LYS A 1 99 ? 4.581 9.663 -17.049 1.00 69.00 99 LYS A C 1
ATOM 816 O O . LYS A 1 99 ? 4.767 8.879 -16.119 1.00 69.00 99 LYS A O 1
ATOM 821 N N . ARG A 1 100 ? 3.481 9.612 -17.803 1.00 69.75 100 ARG A N 1
ATOM 822 C CA . ARG A 1 100 ? 2.268 8.818 -17.508 1.00 69.75 100 ARG A CA 1
ATOM 823 C C . ARG A 1 100 ? 1.831 7.883 -18.638 1.00 69.75 100 ARG A C 1
ATOM 825 O O . ARG A 1 100 ? 1.033 6.979 -18.382 1.00 69.75 100 ARG A O 1
ATOM 832 N N . GLY A 1 101 ? 2.330 8.069 -19.857 1.00 80.56 101 GLY A N 1
ATOM 833 C CA . GLY A 1 101 ? 2.070 7.190 -20.997 1.00 80.56 101 GLY A CA 1
ATOM 834 C C . GLY A 1 101 ? 2.773 5.831 -20.867 1.00 80.56 101 GLY A C 1
ATOM 835 O O . GLY A 1 101 ? 3.586 5.635 -19.959 1.00 80.56 101 GLY A O 1
ATOM 836 N N . PRO A 1 102 ? 2.487 4.863 -21.759 1.00 86.50 102 PRO A N 1
ATOM 837 C CA . PRO A 1 102 ? 3.053 3.513 -21.675 1.00 86.50 102 PRO A CA 1
ATOM 838 C C . PRO A 1 102 ? 4.586 3.496 -21.695 1.00 86.50 102 PRO A C 1
ATOM 840 O O . PRO A 1 102 ? 5.205 2.771 -20.920 1.00 86.50 102 PRO A O 1
ATOM 843 N N . ILE A 1 103 ? 5.200 4.344 -22.527 1.00 85.62 103 ILE A N 1
ATOM 844 C CA . ILE A 1 103 ? 6.662 4.450 -22.635 1.00 85.62 103 ILE A CA 1
ATOM 845 C C . ILE A 1 103 ? 7.269 5.123 -21.402 1.00 85.62 103 ILE A C 1
ATOM 847 O O . ILE A 1 103 ? 8.300 4.670 -20.910 1.00 85.62 103 ILE A O 1
ATOM 851 N N . GLY A 1 104 ? 6.606 6.143 -20.854 1.00 83.19 104 GLY A N 1
ATOM 852 C CA . GLY A 1 104 ? 7.001 6.777 -19.597 1.00 83.19 104 GLY A CA 1
ATOM 853 C C . GLY A 1 104 ? 6.945 5.830 -18.402 1.00 83.19 104 GLY A C 1
ATOM 854 O O . GLY A 1 104 ? 7.890 5.734 -17.622 1.00 83.19 104 GLY A O 1
ATOM 855 N N . LYS A 1 105 ? 5.862 5.051 -18.296 1.00 87.56 105 LYS A N 1
ATOM 856 C CA . LYS A 1 105 ? 5.727 3.990 -17.290 1.00 87.56 105 LYS A CA 1
ATOM 857 C C . LYS A 1 105 ? 6.826 2.947 -17.442 1.00 87.56 105 LYS A C 1
ATOM 859 O O . LYS A 1 105 ? 7.473 2.624 -16.453 1.00 87.56 105 LYS A O 1
ATOM 864 N N . LEU A 1 106 ? 7.083 2.491 -18.670 1.00 90.69 106 LEU A N 1
ATOM 865 C CA . LEU A 1 106 ? 8.177 1.567 -18.947 1.00 90.69 106 LEU A CA 1
ATOM 866 C C . LEU A 1 106 ? 9.523 2.153 -18.507 1.00 90.69 106 LEU A C 1
ATOM 868 O O . LEU A 1 106 ? 10.277 1.473 -17.819 1.00 90.69 106 LEU A O 1
ATOM 872 N N . HIS A 1 107 ? 9.813 3.407 -18.859 1.00 87.06 107 HIS A N 1
ATOM 873 C CA . HIS A 1 107 ? 11.031 4.093 -18.437 1.00 87.06 107 HIS A CA 1
ATOM 874 C C . HIS A 1 107 ? 11.160 4.118 -16.912 1.00 87.06 107 HIS A C 1
ATOM 876 O O . HIS A 1 107 ? 12.194 3.713 -16.389 1.00 87.06 107 HIS A O 1
ATOM 882 N N . ASN A 1 108 ? 10.103 4.506 -16.197 1.00 86.81 108 ASN A N 1
ATOM 883 C CA . ASN A 1 108 ? 10.090 4.524 -14.734 1.00 86.81 108 ASN A CA 1
ATOM 884 C C . ASN A 1 108 ? 10.340 3.130 -14.145 1.00 86.81 108 ASN A C 1
ATOM 886 O O . ASN A 1 108 ? 11.130 3.004 -13.212 1.00 86.81 108 ASN A O 1
ATOM 890 N N . THR A 1 109 ? 9.740 2.081 -14.714 1.00 90.81 109 THR A N 1
ATOM 891 C CA . THR A 1 109 ? 9.998 0.692 -14.315 1.00 90.81 109 THR A CA 1
ATOM 892 C C . THR A 1 109 ? 11.454 0.297 -14.566 1.00 90.81 109 THR A C 1
ATOM 894 O O . THR A 1 109 ? 12.088 -0.261 -13.676 1.00 90.81 109 THR A O 1
ATOM 897 N N . MET A 1 110 ? 12.020 0.612 -15.737 1.00 91.56 110 MET A N 1
ATOM 898 C CA . MET A 1 110 ? 13.425 0.303 -16.038 1.00 91.56 110 MET A CA 1
ATOM 899 C C . MET A 1 110 ? 14.376 1.054 -15.103 1.00 91.56 110 MET A C 1
ATOM 901 O O . MET A 1 110 ? 15.343 0.478 -14.610 1.00 91.56 110 MET A O 1
ATOM 905 N N . VAL A 1 111 ? 14.097 2.331 -14.834 1.00 87.94 111 VAL A N 1
ATOM 906 C CA . VAL A 1 111 ? 14.872 3.157 -13.904 1.00 87.94 111 VAL A CA 1
ATOM 907 C C . VAL A 1 111 ? 14.790 2.599 -12.487 1.00 87.94 111 VAL A C 1
ATOM 909 O O . VAL A 1 111 ? 15.818 2.494 -11.828 1.00 87.94 111 VAL A O 1
ATOM 912 N N . TRP A 1 112 ? 13.602 2.210 -12.026 1.00 88.44 112 TRP A N 1
ATOM 913 C CA . TRP A 1 112 ? 13.406 1.582 -10.720 1.00 88.44 112 TRP A CA 1
ATOM 914 C C . TRP A 1 112 ? 14.212 0.284 -10.583 1.00 88.44 112 TRP A C 1
ATOM 916 O O . TRP A 1 112 ? 14.997 0.152 -9.643 1.00 88.44 112 TRP A O 1
ATOM 926 N N . ILE A 1 113 ? 14.110 -0.624 -11.564 1.00 91.12 113 ILE A N 1
ATOM 927 C CA . ILE A 1 113 ? 14.879 -1.878 -11.578 1.00 91.12 113 ILE A CA 1
ATOM 928 C C . ILE A 1 113 ? 16.378 -1.589 -11.529 1.00 91.12 113 ILE A C 1
ATOM 930 O O . ILE A 1 113 ? 17.090 -2.164 -10.710 1.00 91.12 113 ILE A O 1
ATOM 934 N N . ASN A 1 114 ? 16.858 -0.686 -12.385 1.00 89.69 114 ASN A N 1
ATOM 935 C CA . ASN A 1 114 ? 18.281 -0.397 -12.515 1.00 89.69 114 ASN A CA 1
ATOM 936 C C . ASN A 1 114 ? 18.875 0.314 -11.289 1.00 89.69 114 ASN A C 1
ATOM 938 O O . ASN A 1 114 ? 20.032 0.083 -10.954 1.00 89.69 114 ASN A O 1
ATOM 942 N N . ARG A 1 115 ? 18.102 1.175 -10.615 1.00 84.75 115 ARG A N 1
ATOM 943 C CA . ARG A 1 115 ? 18.570 1.913 -9.430 1.00 84.75 115 ARG A CA 1
ATOM 944 C C . ARG A 1 115 ? 18.705 1.034 -8.191 1.00 84.75 115 ARG A C 1
ATOM 946 O O . ARG A 1 115 ? 19.470 1.383 -7.295 1.00 84.75 115 ARG A O 1
ATOM 953 N N . SER A 1 116 ? 17.978 -0.079 -8.123 1.00 85.50 116 SER A N 1
ATOM 954 C CA . SER A 1 116 ? 18.045 -1.004 -6.995 1.00 85.50 116 SER A CA 1
ATOM 955 C C . SER A 1 116 ? 18.833 -2.255 -7.364 1.00 85.50 116 SER A C 1
ATOM 957 O O . SER A 1 116 ? 18.369 -3.110 -8.121 1.00 85.50 116 SER A O 1
ATOM 959 N N . ASN A 1 117 ? 20.004 -2.418 -6.740 1.00 88.44 117 ASN A N 1
ATOM 960 C CA . ASN A 1 117 ? 20.806 -3.641 -6.856 1.00 88.44 117 ASN A CA 1
ATOM 961 C C . ASN A 1 117 ? 19.989 -4.890 -6.499 1.00 88.44 117 ASN A C 1
ATOM 963 O O . ASN A 1 117 ? 20.164 -5.940 -7.108 1.00 88.44 117 ASN A O 1
ATOM 967 N N . ARG A 1 118 ? 19.066 -4.772 -5.536 1.00 88.06 118 ARG A N 1
ATOM 968 C CA . ARG A 1 118 ? 18.202 -5.876 -5.120 1.00 88.06 118 ARG A CA 1
ATOM 969 C C . ARG A 1 118 ? 17.177 -6.227 -6.192 1.00 88.06 118 ARG A C 1
ATOM 971 O O . ARG A 1 118 ? 17.048 -7.403 -6.507 1.00 88.06 118 ARG A O 1
ATOM 978 N N . VAL A 1 119 ? 16.489 -5.237 -6.768 1.00 90.88 119 VAL A N 1
ATOM 979 C CA . VAL A 1 119 ? 15.522 -5.470 -7.859 1.00 90.88 119 VAL A CA 1
ATOM 980 C C . VAL A 1 119 ? 16.237 -6.061 -9.077 1.00 90.88 119 VAL A C 1
ATOM 982 O O . VAL A 1 119 ? 15.759 -7.025 -9.671 1.00 90.88 119 VAL A O 1
ATOM 985 N N . THR A 1 120 ? 17.413 -5.526 -9.420 1.00 92.69 120 THR A N 1
ATOM 986 C CA . THR A 1 120 ? 18.255 -6.066 -10.496 1.00 92.69 120 THR A CA 1
ATOM 987 C C . THR A 1 120 ? 18.630 -7.523 -10.221 1.00 92.69 120 THR A C 1
ATOM 989 O O . THR A 1 120 ? 18.505 -8.363 -11.108 1.00 92.69 120 THR A O 1
ATOM 992 N N . GLU A 1 121 ? 19.027 -7.864 -8.995 1.00 92.50 121 GLU A N 1
ATOM 993 C CA . GLU A 1 121 ? 19.373 -9.246 -8.658 1.00 92.50 121 GLU A CA 1
ATOM 994 C C . GLU A 1 121 ? 18.157 -10.179 -8.653 1.00 92.50 121 GLU A C 1
ATOM 996 O O . GLU A 1 121 ? 18.264 -11.304 -9.129 1.00 92.50 121 GLU A O 1
ATOM 1001 N N . MET A 1 122 ? 16.983 -9.711 -8.217 1.00 91.81 122 MET A N 1
ATOM 1002 C CA . MET A 1 122 ? 15.728 -10.466 -8.334 1.00 91.81 122 MET A CA 1
ATOM 1003 C C . MET A 1 122 ? 15.383 -10.758 -9.798 1.00 91.81 122 MET A C 1
ATOM 1005 O O . MET A 1 122 ? 15.027 -11.884 -10.135 1.00 91.81 122 MET A O 1
ATOM 1009 N N . LEU A 1 123 ? 15.558 -9.775 -10.688 1.00 94.62 123 LEU A N 1
ATOM 1010 C CA . LEU A 1 123 ? 15.367 -9.960 -12.127 1.00 94.62 123 LEU A CA 1
ATOM 1011 C C . LEU A 1 123 ? 16.355 -10.984 -12.710 1.00 94.62 123 LEU A C 1
ATOM 1013 O O . LEU A 1 123 ? 15.994 -11.780 -13.579 1.00 94.62 123 LEU A O 1
ATOM 1017 N N . ARG A 1 124 ? 17.616 -10.960 -12.266 1.00 94.56 124 ARG A N 1
ATOM 1018 C CA . ARG A 1 124 ? 18.636 -11.927 -12.695 1.00 94.56 124 ARG A CA 1
ATOM 1019 C C . ARG A 1 124 ? 18.342 -13.326 -12.166 1.00 94.56 124 ARG A C 1
ATOM 1021 O O . ARG A 1 124 ? 18.512 -14.283 -12.912 1.00 94.56 124 ARG A O 1
ATOM 1028 N N . GLU A 1 125 ? 17.888 -13.441 -10.924 1.00 93.25 125 GLU A N 1
ATOM 1029 C CA . GLU A 1 125 ? 17.513 -14.710 -10.304 1.00 93.25 125 GLU A CA 1
ATOM 1030 C C . GLU A 1 125 ? 16.314 -15.346 -11.007 1.00 93.25 125 GLU A C 1
ATOM 1032 O O . GLU A 1 125 ? 16.404 -16.497 -11.424 1.00 93.25 125 GLU A O 1
ATOM 1037 N N . ALA A 1 126 ? 15.257 -14.572 -11.266 1.00 92.69 126 ALA A N 1
ATOM 1038 C CA . ALA A 1 126 ? 14.110 -15.032 -12.047 1.00 92.69 126 ALA A CA 1
ATOM 1039 C C . ALA A 1 126 ? 14.532 -15.548 -13.436 1.00 92.69 126 ALA A C 1
ATOM 1041 O O . ALA A 1 126 ? 14.042 -16.574 -13.897 1.00 92.69 126 ALA A O 1
ATOM 1042 N N . GLN A 1 127 ? 15.502 -14.890 -14.082 1.00 95.56 127 GLN A N 1
ATOM 1043 C CA . GLN A 1 127 ? 16.078 -15.377 -15.338 1.00 95.56 127 GLN A CA 1
ATOM 1044 C C . GLN A 1 127 ? 16.933 -16.636 -15.172 1.00 95.56 127 GLN A C 1
ATOM 1046 O O . GLN A 1 127 ? 17.014 -17.430 -16.102 1.00 95.56 127 GLN A O 1
ATOM 1051 N N . ARG A 1 128 ? 17.662 -16.814 -14.065 1.00 93.19 128 ARG A N 1
ATOM 1052 C CA . ARG A 1 128 ? 18.506 -18.004 -13.838 1.00 93.19 128 ARG A CA 1
ATOM 1053 C C . ARG A 1 128 ? 17.677 -19.263 -13.614 1.00 93.19 128 ARG A C 1
ATOM 1055 O O . ARG A 1 128 ? 18.121 -20.334 -14.008 1.00 93.19 128 ARG A O 1
ATOM 1062 N N . GLN A 1 129 ? 16.498 -19.112 -13.021 1.00 91.06 129 GLN A N 1
ATOM 1063 C CA . GLN A 1 129 ? 15.551 -20.204 -12.808 1.00 91.06 129 GLN A CA 1
ATOM 1064 C C . GLN A 1 129 ? 14.897 -20.683 -14.112 1.00 91.06 129 GLN A C 1
ATOM 1066 O O . GLN A 1 129 ? 14.421 -21.813 -14.178 1.00 91.06 129 GLN A O 1
ATOM 1071 N N . ASP A 1 130 ? 14.918 -19.860 -15.162 1.00 92.44 130 ASP A N 1
ATOM 1072 C CA . ASP A 1 130 ? 14.425 -20.229 -16.484 1.00 92.44 130 ASP A CA 1
ATOM 1073 C C . ASP A 1 130 ? 15.516 -20.911 -17.324 1.00 92.44 130 ASP A C 1
ATOM 1075 O O . ASP A 1 130 ? 16.489 -20.290 -17.774 1.00 92.44 130 ASP A O 1
ATOM 1079 N N . THR A 1 131 ? 15.329 -22.215 -17.527 1.00 88.44 131 THR A N 1
ATOM 1080 C CA . THR A 1 131 ? 16.215 -23.072 -18.326 1.00 88.44 131 THR A CA 1
ATOM 1081 C C . THR A 1 131 ? 15.894 -23.052 -19.823 1.00 88.44 131 THR A C 1
ATOM 1083 O O . THR A 1 131 ? 16.727 -23.479 -20.619 1.00 88.44 131 THR A O 1
ATOM 1086 N N . GLU A 1 132 ? 14.738 -22.515 -20.221 1.00 89.06 132 GLU A N 1
ATOM 1087 C CA . GLU A 1 132 ? 14.255 -22.485 -21.608 1.00 89.06 132 GLU A CA 1
ATOM 1088 C C . GLU A 1 132 ? 14.590 -21.170 -22.331 1.00 89.06 132 GLU A C 1
ATOM 1090 O O . GLU A 1 132 ? 14.358 -21.024 -23.535 1.00 89.06 132 GLU A O 1
ATOM 1095 N N . LYS A 1 133 ? 15.160 -20.190 -21.622 1.00 90.94 133 LYS A N 1
ATOM 1096 C CA . LYS A 1 133 ? 15.490 -18.884 -22.201 1.00 90.94 133 LYS A CA 1
ATOM 1097 C C . LYS A 1 133 ? 16.494 -18.981 -23.356 1.00 90.94 133 LYS A C 1
ATOM 1099 O O . LYS A 1 133 ? 17.473 -19.725 -23.336 1.00 90.94 133 LYS A O 1
ATOM 1104 N N . SER A 1 134 ? 16.315 -18.106 -24.343 1.00 89.38 134 SER A N 1
ATOM 1105 C CA . SER A 1 134 ? 17.097 -18.099 -25.590 1.00 89.38 134 SER A CA 1
ATOM 1106 C C . SER A 1 134 ? 18.465 -17.405 -25.507 1.00 89.38 134 SER A C 1
ATOM 1108 O O . SER A 1 134 ? 19.123 -17.219 -26.531 1.00 89.38 134 SER A O 1
ATOM 1110 N N . TRP A 1 135 ? 18.908 -16.969 -24.324 1.00 90.19 135 TRP A N 1
ATOM 1111 C CA . TRP A 1 135 ? 20.191 -16.281 -24.148 1.00 90.19 135 TRP A CA 1
ATOM 1112 C C . TRP A 1 135 ? 20.990 -16.826 -22.959 1.00 90.19 135 TRP A C 1
ATOM 1114 O O . TRP A 1 135 ? 20.411 -17.196 -21.937 1.00 90.19 135 TRP A O 1
ATOM 1124 N N . PRO A 1 136 ? 22.333 -16.830 -23.053 1.00 88.19 136 PRO A N 1
ATOM 1125 C CA . PRO A 1 136 ? 23.183 -17.249 -21.949 1.00 88.19 136 PRO A CA 1
ATOM 1126 C C . PRO A 1 136 ? 23.180 -16.204 -20.826 1.00 88.19 136 PRO A C 1
ATOM 1128 O O . PRO A 1 136 ? 23.161 -14.997 -21.075 1.00 88.19 136 PRO A O 1
ATOM 1131 N N . GLY A 1 137 ? 23.243 -16.670 -19.577 1.00 90.56 137 GLY A N 1
ATOM 1132 C CA . GLY A 1 137 ? 23.334 -15.801 -18.400 1.00 90.56 137 GLY A CA 1
ATOM 1133 C C . GLY A 1 137 ? 22.068 -14.979 -18.140 1.00 90.56 137 GLY A C 1
ATOM 1134 O O . GLY A 1 137 ? 20.955 -15.418 -18.422 1.00 90.56 137 GLY A O 1
ATOM 1135 N N . SER A 1 138 ? 22.221 -13.797 -17.552 1.00 93.75 138 SER A N 1
ATOM 1136 C CA . SER A 1 138 ? 21.122 -12.875 -17.260 1.00 93.75 138 SER A CA 1
ATOM 1137 C C . SER A 1 138 ? 21.324 -11.544 -17.977 1.00 93.75 138 SER A C 1
ATOM 1139 O O . SER A 1 138 ? 22.444 -11.062 -18.146 1.00 93.75 138 SER A O 1
ATOM 1141 N N . LEU A 1 139 ? 20.221 -10.953 -18.425 1.00 94.56 139 LEU A N 1
ATOM 1142 C CA . LEU A 1 139 ? 20.201 -9.645 -19.060 1.00 94.56 139 LEU A CA 1
ATOM 1143 C C . LEU A 1 139 ? 19.695 -8.594 -18.078 1.00 94.56 139 LEU A C 1
ATOM 1145 O O . LEU A 1 139 ? 18.639 -8.764 -17.469 1.00 94.56 139 LEU A O 1
ATOM 1149 N N . ASP A 1 140 ? 20.409 -7.475 -18.006 1.00 94.12 140 ASP A N 1
ATOM 1150 C CA . ASP A 1 140 ? 19.940 -6.286 -17.301 1.00 94.12 140 ASP A CA 1
ATOM 1151 C C . ASP A 1 140 ? 18.989 -5.459 -18.177 1.00 94.12 140 ASP A C 1
ATOM 1153 O O . ASP A 1 140 ? 18.971 -5.566 -19.414 1.00 94.12 140 ASP A O 1
ATOM 1157 N N . VAL A 1 141 ? 18.198 -4.607 -17.529 1.00 94.19 141 VAL A N 1
ATOM 1158 C CA . VAL A 1 141 ? 17.359 -3.616 -18.209 1.00 94.19 141 VAL A CA 1
ATOM 1159 C C . VAL A 1 141 ? 18.210 -2.531 -18.868 1.00 94.19 141 VAL A C 1
ATOM 1161 O O . VAL A 1 141 ? 19.294 -2.191 -18.397 1.00 94.19 141 VAL A O 1
ATOM 1164 N N . ILE A 1 142 ? 17.705 -1.962 -19.963 1.00 92.62 142 ILE A N 1
ATOM 1165 C CA . ILE A 1 142 ? 18.326 -0.818 -20.641 1.00 92.62 142 ILE A CA 1
ATOM 1166 C C . ILE A 1 142 ? 17.498 0.423 -20.325 1.00 92.62 142 ILE A C 1
ATOM 1168 O O . ILE A 1 142 ? 16.286 0.410 -20.517 1.00 92.62 142 ILE A O 1
ATOM 1172 N N . ILE A 1 143 ? 18.145 1.502 -19.883 1.00 87.31 143 ILE A N 1
ATOM 1173 C CA . ILE A 1 143 ? 17.488 2.795 -19.670 1.00 87.31 143 ILE A CA 1
ATOM 1174 C C . ILE A 1 143 ? 17.615 3.648 -20.938 1.00 87.31 143 ILE A C 1
ATOM 1176 O O . ILE A 1 143 ? 18.703 3.790 -21.503 1.00 87.31 143 ILE A O 1
ATOM 1180 N N . GLY A 1 144 ? 16.500 4.235 -21.376 1.00 78.94 144 GLY A N 1
ATOM 1181 C CA . GLY A 1 144 ? 16.493 5.241 -22.438 1.00 78.94 144 GLY A CA 1
ATOM 1182 C C . GLY A 1 144 ? 17.222 6.523 -22.017 1.00 78.94 144 GLY A C 1
ATOM 1183 O O . GLY A 1 144 ? 17.131 6.954 -20.873 1.00 78.94 144 GLY A O 1
ATOM 1184 N N . ASN A 1 145 ? 17.933 7.149 -22.950 1.00 75.31 145 ASN A N 1
ATOM 1185 C CA . ASN A 1 145 ? 18.605 8.432 -22.751 1.00 75.31 145 ASN A CA 1
ATOM 1186 C C . ASN A 1 145 ? 18.056 9.459 -23.748 1.00 75.31 145 ASN A C 1
ATOM 1188 O O . ASN A 1 145 ? 18.132 9.242 -24.958 1.00 75.31 145 ASN A O 1
ATOM 1192 N N . ASN A 1 146 ? 17.597 10.599 -23.237 1.00 67.25 146 ASN A N 1
ATOM 1193 C CA . ASN A 1 146 ? 17.030 11.696 -24.021 1.00 67.25 146 ASN A CA 1
ATOM 1194 C C . ASN A 1 146 ? 17.994 12.266 -25.078 1.00 67.25 146 ASN A C 1
ATOM 1196 O O . ASN A 1 146 ? 17.538 12.837 -26.060 1.00 67.25 146 ASN A O 1
ATOM 1200 N N . THR A 1 147 ? 19.311 12.097 -24.919 1.00 64.75 147 THR A N 1
ATOM 1201 C CA . THR A 1 147 ? 20.317 12.645 -25.849 1.00 64.75 147 THR A CA 1
ATOM 1202 C C . THR A 1 147 ? 20.878 11.634 -26.850 1.00 64.75 147 THR A C 1
ATOM 1204 O O . THR A 1 147 ? 21.607 12.017 -27.761 1.00 64.75 147 THR A O 1
ATOM 1207 N N . ARG A 1 148 ? 20.557 10.338 -26.719 1.00 75.06 148 ARG A N 1
ATOM 1208 C CA . ARG A 1 148 ? 21.041 9.287 -27.633 1.00 75.06 148 ARG A CA 1
ATOM 1209 C C . ARG A 1 148 ? 19.927 8.828 -28.558 1.00 75.06 148 ARG A C 1
ATOM 1211 O O . ARG A 1 148 ? 18.909 8.311 -28.096 1.00 75.06 148 ARG A O 1
ATOM 1218 N N . TRP A 1 149 ? 20.163 8.951 -29.860 1.00 79.88 149 TRP A N 1
ATOM 1219 C CA . TRP A 1 149 ? 19.232 8.481 -30.881 1.00 79.88 149 TRP A CA 1
ATOM 1220 C C . TRP A 1 149 ? 18.953 6.980 -30.697 1.00 79.88 149 TRP A C 1
ATOM 1222 O O . TRP A 1 149 ? 19.856 6.210 -30.371 1.00 79.88 149 TRP A O 1
ATOM 1232 N N . LEU A 1 150 ? 17.687 6.581 -30.863 1.00 85.88 150 LEU A N 1
ATOM 1233 C CA . LEU A 1 150 ? 17.180 5.205 -30.704 1.00 85.88 150 LEU A CA 1
ATOM 1234 C C . LEU A 1 150 ? 17.283 4.588 -29.296 1.00 85.88 150 LEU A C 1
ATOM 1236 O O . LEU A 1 150 ? 16.926 3.425 -29.112 1.00 85.88 150 LEU A O 1
ATOM 1240 N N . SER A 1 151 ? 17.702 5.327 -28.268 1.00 86.06 151 SER A N 1
ATOM 1241 C CA . SER A 1 151 ? 17.827 4.775 -26.909 1.00 86.06 151 SER A CA 1
ATOM 1242 C C . SER A 1 151 ? 16.505 4.211 -26.358 1.00 86.06 151 SER A C 1
ATOM 1244 O O . SER A 1 151 ? 16.496 3.156 -25.723 1.00 86.06 151 SER A O 1
ATOM 1246 N N . GLN A 1 152 ? 15.377 4.863 -26.659 1.00 86.62 152 GLN A N 1
ATOM 1247 C CA . GLN A 1 152 ? 14.040 4.385 -26.301 1.00 86.62 152 GLN A CA 1
ATOM 1248 C C . GLN A 1 152 ? 13.686 3.083 -27.029 1.00 86.62 152 GLN A C 1
ATOM 1250 O O . GLN A 1 152 ? 13.114 2.182 -26.421 1.00 86.62 152 GLN A O 1
ATOM 1255 N N . PHE A 1 153 ? 14.078 2.939 -28.299 1.00 91.50 153 PHE A N 1
ATOM 1256 C CA . PHE A 1 153 ? 13.880 1.703 -29.059 1.00 91.50 153 PHE A CA 1
ATOM 1257 C C . PHE A 1 153 ? 14.628 0.521 -28.433 1.00 91.50 153 PHE A C 1
ATOM 1259 O O . PHE A 1 153 ? 14.055 -0.558 -28.271 1.00 91.50 153 PHE A O 1
ATOM 1266 N N . TYR A 1 154 ? 15.875 0.723 -28.004 1.00 94.25 154 TYR A N 1
ATOM 1267 C CA . TYR A 1 154 ? 16.644 -0.325 -27.329 1.00 94.25 154 TYR A CA 1
ATOM 1268 C C . TYR A 1 154 ? 16.093 -0.666 -25.941 1.00 94.25 154 TYR A C 1
ATOM 1270 O O . TYR A 1 154 ? 16.051 -1.844 -25.582 1.00 94.25 154 TYR A O 1
ATOM 1278 N N . MET A 1 155 ? 15.616 0.333 -25.188 1.00 94.06 155 MET A N 1
ATOM 1279 C CA . MET A 1 155 ? 14.886 0.119 -23.935 1.00 94.06 155 MET A CA 1
ATOM 1280 C C . MET A 1 155 ? 13.652 -0.763 -24.164 1.00 94.06 155 MET A C 1
ATOM 1282 O O . MET A 1 155 ? 13.496 -1.776 -23.485 1.00 94.06 155 MET A O 1
ATOM 1286 N N . MET A 1 156 ? 12.818 -0.430 -25.155 1.00 94.94 156 MET A N 1
ATOM 1287 C CA . MET A 1 156 ? 11.621 -1.205 -25.505 1.00 94.94 156 MET A CA 1
ATOM 1288 C C . MET A 1 156 ? 11.967 -2.628 -25.947 1.00 94.94 156 MET A C 1
ATOM 1290 O O . MET A 1 156 ? 11.400 -3.592 -25.438 1.00 94.94 156 MET A O 1
ATOM 1294 N N . SER A 1 157 ? 12.945 -2.774 -26.839 1.00 96.12 157 SER A N 1
ATOM 1295 C CA . SER A 1 157 ? 13.379 -4.078 -27.348 1.00 96.12 157 SER A CA 1
ATOM 1296 C C . SER A 1 157 ? 13.907 -4.980 -26.230 1.00 96.12 157 SER A C 1
ATOM 1298 O O . SER A 1 157 ? 13.588 -6.168 -26.181 1.00 96.12 157 SER A O 1
ATOM 1300 N N . ARG A 1 158 ? 14.686 -4.425 -25.287 1.00 96.06 158 ARG A N 1
ATOM 1301 C CA . ARG A 1 158 ? 15.157 -5.175 -24.117 1.00 96.06 158 ARG A CA 1
ATOM 1302 C C . ARG A 1 158 ? 14.007 -5.535 -23.189 1.00 96.06 158 ARG A C 1
ATOM 1304 O O . ARG A 1 158 ? 13.926 -6.690 -22.789 1.00 96.06 158 ARG A O 1
ATOM 1311 N N . ALA A 1 159 ? 13.140 -4.580 -22.866 1.00 95.69 159 ALA A N 1
ATOM 1312 C CA . ALA A 1 159 ? 12.020 -4.800 -21.961 1.00 95.69 159 ALA A CA 1
ATOM 1313 C C . ALA A 1 159 ? 11.080 -5.897 -22.464 1.00 95.69 159 ALA A C 1
ATOM 1315 O O . ALA A 1 159 ? 10.691 -6.755 -21.683 1.00 95.69 159 ALA A O 1
ATOM 1316 N N . LEU A 1 160 ? 10.779 -5.925 -23.767 1.00 95.56 160 LEU A N 1
ATOM 1317 C CA . LEU A 1 160 ? 9.983 -6.994 -24.373 1.00 95.56 160 LEU A CA 1
ATOM 1318 C C . LEU A 1 160 ? 10.666 -8.358 -24.249 1.00 95.56 160 LEU A C 1
ATOM 1320 O O . LEU A 1 160 ? 10.000 -9.346 -23.955 1.00 95.56 160 LEU A O 1
ATOM 1324 N N . LYS A 1 161 ? 11.992 -8.409 -24.417 1.00 95.00 161 LYS A N 1
ATOM 1325 C CA . LYS A 1 161 ? 12.767 -9.647 -24.291 1.00 95.00 161 LYS A CA 1
ATOM 1326 C C . LYS A 1 161 ? 12.756 -10.203 -22.864 1.00 95.00 161 LYS A C 1
ATOM 1328 O O . LYS A 1 161 ? 12.592 -11.402 -22.698 1.00 95.00 161 LYS A O 1
ATOM 1333 N N . VAL A 1 162 ? 12.901 -9.355 -21.843 1.00 95.31 162 VAL A N 1
ATOM 1334 C CA . VAL A 1 162 ? 12.916 -9.780 -20.426 1.00 95.31 162 VAL A CA 1
ATOM 1335 C C . VAL A 1 162 ? 11.555 -9.653 -19.724 1.00 95.31 162 VAL A C 1
ATOM 1337 O O . VAL A 1 162 ? 11.480 -9.773 -18.502 1.00 95.31 162 VAL A O 1
ATOM 1340 N N . ARG A 1 163 ? 10.476 -9.411 -20.479 1.00 94.81 163 ARG A N 1
ATOM 1341 C CA . ARG A 1 163 ? 9.141 -9.105 -19.946 1.00 94.81 163 ARG A CA 1
ATOM 1342 C C . ARG A 1 163 ? 8.632 -10.115 -18.911 1.00 94.81 163 ARG A C 1
ATOM 1344 O O . ARG A 1 163 ? 8.221 -9.645 -17.856 1.00 94.81 163 ARG A O 1
ATOM 1351 N N . PRO A 1 164 ? 8.683 -11.445 -19.138 1.00 94.56 164 PRO A N 1
ATOM 1352 C CA . PRO A 1 164 ? 8.124 -12.402 -18.181 1.00 94.56 164 PRO A CA 1
ATOM 1353 C C . PRO A 1 164 ? 8.723 -12.250 -16.778 1.00 94.56 164 PRO A C 1
ATOM 1355 O O . PRO A 1 164 ? 8.011 -12.294 -15.784 1.00 94.56 164 PRO A O 1
ATOM 1358 N N . TYR A 1 165 ? 10.025 -11.977 -16.697 1.00 94.81 165 TYR A N 1
ATOM 1359 C CA . TYR A 1 165 ? 10.734 -11.820 -15.427 1.00 94.81 165 TYR A CA 1
ATOM 1360 C C . TYR A 1 165 ? 10.480 -10.455 -14.779 1.00 94.81 165 TYR A C 1
ATOM 1362 O O . TYR A 1 165 ? 10.418 -10.357 -13.556 1.00 94.81 165 TYR A O 1
ATOM 1370 N N . ILE A 1 166 ? 10.322 -9.398 -15.587 1.00 94.56 166 ILE A N 1
ATOM 1371 C CA . ILE A 1 166 ? 9.882 -8.088 -15.087 1.00 94.56 166 ILE A CA 1
ATOM 1372 C C . ILE A 1 166 ? 8.489 -8.217 -14.466 1.00 94.56 166 ILE A C 1
ATOM 1374 O O . ILE A 1 166 ? 8.270 -7.712 -13.365 1.00 94.56 166 ILE A O 1
ATOM 1378 N N . ASP A 1 167 ? 7.579 -8.919 -15.142 1.00 93.88 167 ASP A N 1
ATOM 1379 C CA . ASP A 1 167 ? 6.217 -9.146 -14.668 1.00 93.88 167 ASP A CA 1
ATOM 1380 C C . ASP A 1 167 ? 6.225 -9.909 -13.329 1.00 93.88 167 ASP A C 1
ATOM 1382 O O . ASP A 1 167 ? 5.511 -9.505 -12.414 1.00 93.88 167 ASP A O 1
ATOM 1386 N N . THR A 1 168 ? 7.097 -10.913 -13.151 1.00 92.31 168 THR A N 1
ATOM 1387 C CA . THR A 1 168 ? 7.286 -11.605 -11.859 1.00 92.31 168 THR A CA 1
ATOM 1388 C C . THR A 1 168 ? 7.711 -10.651 -10.743 1.00 92.31 168 THR A C 1
ATOM 1390 O O . THR A 1 168 ? 7.076 -10.600 -9.694 1.00 92.31 168 THR A O 1
ATOM 1393 N N . VAL A 1 169 ? 8.750 -9.839 -10.964 1.00 91.31 169 VAL A N 1
ATOM 1394 C CA . VAL A 1 169 ? 9.258 -8.913 -9.934 1.00 91.31 169 VAL A CA 1
ATOM 1395 C C . VAL A 1 169 ? 8.210 -7.853 -9.562 1.00 91.31 169 VAL A C 1
ATOM 1397 O O . VAL A 1 169 ? 8.066 -7.482 -8.391 1.00 91.31 169 VAL A O 1
ATOM 1400 N N . ILE A 1 170 ? 7.449 -7.367 -10.546 1.00 91.12 170 ILE A N 1
ATOM 1401 C CA . ILE A 1 170 ? 6.330 -6.448 -10.310 1.00 91.12 170 ILE A CA 1
ATOM 1402 C C . ILE A 1 170 ? 5.227 -7.150 -9.511 1.00 91.12 170 ILE A C 1
ATOM 1404 O O . ILE A 1 170 ? 4.740 -6.580 -8.532 1.00 91.12 170 ILE A O 1
ATOM 1408 N N . ALA A 1 171 ? 4.852 -8.372 -9.893 1.00 91.50 171 ALA A N 1
ATOM 1409 C CA . ALA A 1 171 ? 3.820 -9.151 -9.220 1.00 91.50 171 ALA A CA 1
ATOM 1410 C C . ALA A 1 171 ? 4.173 -9.419 -7.752 1.00 91.50 171 ALA A C 1
ATOM 1412 O O . ALA A 1 171 ? 3.330 -9.183 -6.890 1.00 91.50 171 ALA A O 1
ATOM 1413 N N . ASP A 1 172 ? 5.418 -9.793 -7.447 1.00 87.69 172 ASP A N 1
ATOM 1414 C CA . ASP A 1 172 ? 5.886 -10.002 -6.070 1.00 87.69 172 ASP A CA 1
ATOM 1415 C C . ASP A 1 172 ? 5.770 -8.723 -5.225 1.00 87.69 172 ASP A C 1
ATOM 1417 O O . ASP A 1 172 ? 5.338 -8.749 -4.069 1.00 87.69 172 ASP A O 1
ATOM 1421 N N . THR A 1 173 ? 6.111 -7.574 -5.817 1.00 87.56 173 THR A N 1
ATOM 1422 C CA . THR A 1 173 ? 6.006 -6.266 -5.150 1.00 87.56 173 THR A CA 1
ATOM 1423 C C . THR A 1 173 ? 4.557 -5.907 -4.853 1.00 87.56 173 THR A C 1
ATOM 1425 O O . THR A 1 173 ? 4.225 -5.514 -3.735 1.00 87.56 173 THR A O 1
ATOM 1428 N N . ILE A 1 174 ? 3.690 -6.027 -5.861 1.00 90.75 174 ILE A N 1
ATOM 1429 C CA . ILE A 1 174 ? 2.263 -5.730 -5.731 1.00 90.75 174 ILE A CA 1
ATOM 1430 C C . ILE A 1 174 ? 1.625 -6.690 -4.729 1.00 90.75 174 ILE A C 1
ATOM 1432 O O . ILE A 1 174 ? 0.880 -6.236 -3.866 1.00 90.75 174 ILE A O 1
ATOM 1436 N N . GLY A 1 175 ? 1.956 -7.980 -4.804 1.00 90.75 175 GLY A N 1
ATOM 1437 C CA . GLY A 1 175 ? 1.466 -9.021 -3.906 1.00 90.75 175 GLY A CA 1
ATOM 1438 C C . GLY A 1 175 ? 1.762 -8.701 -2.447 1.00 90.75 175 GLY A C 1
ATOM 1439 O O . GLY A 1 175 ? 0.853 -8.730 -1.624 1.00 90.75 175 GLY A O 1
ATOM 1440 N N . PHE A 1 176 ? 2.986 -8.266 -2.132 1.00 89.62 176 PHE A N 1
ATOM 1441 C CA . PHE A 1 176 ? 3.341 -7.853 -0.773 1.00 89.62 176 PHE A CA 1
ATOM 1442 C C . PHE A 1 176 ? 2.431 -6.737 -0.229 1.00 89.62 176 PHE A C 1
ATOM 1444 O O . PHE A 1 176 ? 1.893 -6.849 0.874 1.00 89.62 176 PHE A O 1
ATOM 1451 N N . TYR A 1 177 ? 2.248 -5.653 -0.992 1.00 90.69 177 TYR A N 1
ATOM 1452 C CA . TYR A 1 177 ? 1.408 -4.534 -0.551 1.00 90.69 177 TYR A CA 1
ATOM 1453 C C . TYR A 1 177 ? -0.077 -4.894 -0.539 1.00 90.69 177 TYR A C 1
ATOM 1455 O O . TYR A 1 177 ? -0.797 -4.466 0.360 1.00 90.69 177 TYR A O 1
ATOM 1463 N N . HIS A 1 178 ? -0.530 -5.684 -1.511 1.00 92.81 178 HIS A N 1
ATOM 1464 C CA . HIS A 1 178 ? -1.888 -6.201 -1.565 1.00 92.81 178 HIS A CA 1
ATOM 1465 C C . HIS A 1 178 ? -2.201 -7.033 -0.319 1.00 92.81 178 HIS A C 1
ATOM 1467 O O . HIS A 1 178 ? -3.199 -6.771 0.346 1.00 92.81 178 HIS A O 1
ATOM 1473 N N . ASP A 1 179 ? -1.329 -7.973 0.045 1.00 91.00 179 ASP A N 1
ATOM 1474 C CA . ASP A 1 179 ? -1.508 -8.809 1.229 1.00 91.00 179 ASP A CA 1
ATOM 1475 C C . ASP A 1 179 ? -1.543 -7.965 2.500 1.00 91.00 179 ASP A C 1
ATOM 1477 O O . ASP A 1 179 ? -2.424 -8.155 3.335 1.00 91.00 179 ASP A O 1
ATOM 1481 N N . LEU A 1 180 ? -0.656 -6.973 2.636 1.00 92.06 180 LEU A N 1
ATOM 1482 C CA . LEU A 1 180 ? -0.694 -6.048 3.768 1.00 92.06 180 LEU A CA 1
ATOM 1483 C C . LEU A 1 180 ? -2.028 -5.283 3.834 1.00 92.06 180 LEU A C 1
ATOM 1485 O O . LEU A 1 180 ? -2.681 -5.275 4.877 1.00 92.06 180 LEU A O 1
ATOM 1489 N N . LEU A 1 181 ? -2.460 -4.675 2.728 1.00 93.88 181 LEU A N 1
ATOM 1490 C CA . LEU A 1 181 ? -3.698 -3.890 2.663 1.00 93.88 181 LEU A CA 1
ATOM 1491 C C . LEU A 1 181 ? -4.960 -4.744 2.827 1.00 93.88 181 LEU A C 1
ATOM 1493 O O . LEU A 1 181 ? -5.960 -4.254 3.346 1.00 93.88 181 LEU A O 1
ATOM 1497 N N . ARG A 1 182 ? -4.915 -6.024 2.458 1.00 93.44 182 ARG A N 1
ATOM 1498 C CA . ARG A 1 182 ? -6.023 -6.965 2.649 1.00 93.44 182 ARG A CA 1
ATOM 1499 C C . ARG A 1 182 ? -6.380 -7.152 4.124 1.00 93.44 182 ARG A C 1
ATOM 1501 O O . ARG A 1 182 ? -7.559 -7.307 4.450 1.00 93.44 182 ARG A O 1
ATOM 1508 N N . HIS A 1 183 ? -5.398 -7.085 5.028 1.00 93.00 183 HIS A N 1
ATOM 1509 C CA . HIS A 1 183 ? -5.666 -7.086 6.469 1.00 93.00 183 HIS A CA 1
ATOM 1510 C C . HIS A 1 183 ? -6.495 -5.851 6.860 1.00 93.00 183 HIS A C 1
ATOM 1512 O O . HIS A 1 183 ? -7.534 -5.982 7.507 1.00 93.00 183 HIS A O 1
ATOM 1518 N N . PHE A 1 184 ? -6.114 -4.663 6.379 1.00 93.62 184 PHE A N 1
ATOM 1519 C CA . PHE A 1 184 ? -6.882 -3.434 6.606 1.00 93.62 184 PHE A CA 1
ATOM 1520 C C . PHE A 1 184 ? -8.297 -3.526 6.041 1.00 93.62 184 PHE A C 1
ATOM 1522 O O . PHE A 1 184 ? -9.245 -3.209 6.748 1.00 93.62 184 PHE A O 1
ATOM 1529 N N . GLU A 1 185 ? -8.452 -4.001 4.806 1.00 92.44 185 GLU A N 1
ATOM 1530 C CA . GLU A 1 185 ? -9.763 -4.174 4.178 1.00 92.44 185 GLU A CA 1
ATOM 1531 C C . GLU A 1 185 ? -10.673 -5.096 5.003 1.00 92.44 185 GLU A C 1
ATOM 1533 O O . GLU A 1 185 ? -11.833 -4.767 5.248 1.00 92.44 185 GLU A O 1
ATOM 1538 N N . THR A 1 186 ? -10.140 -6.232 5.462 1.00 89.56 186 THR A N 1
ATOM 1539 C CA . THR A 1 186 ? -10.886 -7.212 6.270 1.00 89.56 186 THR A CA 1
ATOM 1540 C C . THR A 1 186 ? -11.356 -6.593 7.584 1.00 89.56 186 THR A C 1
ATOM 1542 O O . THR A 1 186 ? -12.518 -6.734 7.963 1.00 89.56 186 THR A O 1
ATOM 1545 N N . CYS A 1 187 ? -10.466 -5.862 8.255 1.00 90.81 187 CYS A N 1
ATOM 1546 C CA . CYS A 1 187 ? -10.776 -5.177 9.501 1.00 90.81 187 CYS A CA 1
ATOM 1547 C C . CYS A 1 187 ? -11.837 -4.083 9.290 1.00 90.81 187 CYS A C 1
ATOM 1549 O O . CYS A 1 187 ? -12.876 -4.081 9.948 1.00 90.81 187 CYS A O 1
ATOM 1551 N N . VAL A 1 188 ? -11.628 -3.204 8.309 1.00 90.06 188 VAL A N 1
ATOM 1552 C CA . VAL A 1 188 ? -12.527 -2.085 8.000 1.00 90.06 188 VAL A CA 1
ATOM 1553 C C . VAL A 1 188 ? -13.924 -2.579 7.637 1.00 90.06 188 VAL A C 1
ATOM 1555 O O . VAL A 1 188 ? -14.886 -2.110 8.231 1.00 90.06 188 VAL A O 1
ATOM 1558 N N . LYS A 1 189 ? -14.061 -3.602 6.785 1.00 86.19 189 LYS A N 1
ATOM 1559 C CA . LYS A 1 189 ? -15.371 -4.191 6.446 1.00 86.19 189 LYS A CA 1
ATOM 1560 C C . LYS A 1 189 ? -16.160 -4.670 7.665 1.00 86.19 189 LYS A C 1
ATOM 1562 O O . LYS A 1 189 ? -17.388 -4.683 7.629 1.00 86.19 189 LYS A O 1
ATOM 1567 N N . LYS A 1 190 ? -15.470 -5.091 8.728 1.00 83.81 190 LYS A N 1
ATOM 1568 C CA . LYS A 1 190 ? -16.103 -5.545 9.969 1.00 83.81 190 LYS A CA 1
ATOM 1569 C C . LYS A 1 190 ? -16.456 -4.390 10.903 1.00 83.81 190 LYS A C 1
ATOM 1571 O O . LYS A 1 190 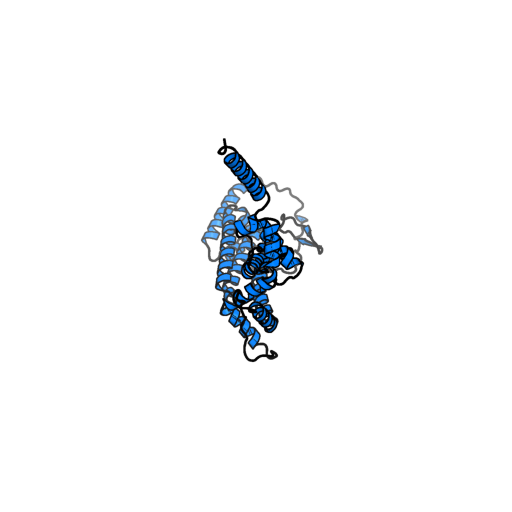? -17.472 -4.453 11.595 1.00 83.81 190 LYS A O 1
ATOM 1576 N N . LEU A 1 191 ? -15.634 -3.345 10.910 1.00 87.69 191 LEU A N 1
ATOM 1577 C CA . LEU A 1 191 ? -15.844 -2.137 11.707 1.00 87.69 191 LEU A CA 1
ATOM 1578 C C . LEU A 1 191 ? -16.836 -1.154 11.065 1.00 87.69 191 LEU A C 1
ATOM 1580 O O . LEU A 1 191 ? -17.430 -0.338 11.762 1.00 87.69 191 LEU A O 1
ATOM 1584 N N . GLU A 1 192 ? -17.047 -1.230 9.755 1.00 83.69 192 GLU A N 1
ATOM 1585 C CA . GLU A 1 192 ? -18.037 -0.432 9.039 1.00 83.69 192 GLU A CA 1
ATOM 1586 C C . GLU A 1 192 ? -19.449 -0.963 9.328 1.00 83.69 192 GLU A C 1
ATOM 1588 O O . GLU A 1 192 ? -19.909 -1.957 8.765 1.00 83.69 192 GLU A O 1
ATOM 1593 N N . GLY A 1 193 ? -20.170 -0.301 10.234 1.00 80.19 193 GLY A N 1
ATOM 1594 C CA . GLY A 1 193 ? -21.552 -0.654 10.541 1.00 80.19 193 GLY A CA 1
ATOM 1595 C C . GLY A 1 193 ? -22.166 0.160 11.672 1.00 80.19 193 GLY A C 1
ATOM 1596 O O . GLY A 1 193 ? -21.522 1.011 12.276 1.00 80.19 193 GLY A O 1
ATOM 1597 N N . ASP A 1 194 ? -23.445 -0.100 11.933 1.00 78.62 194 ASP A N 1
ATOM 1598 C CA . ASP A 1 194 ? -24.250 0.574 12.957 1.00 78.62 194 ASP A CA 1
ATOM 1599 C C . ASP A 1 194 ? -24.459 -0.284 14.217 1.00 78.62 194 ASP A C 1
ATOM 1601 O O . ASP A 1 194 ? -25.324 0.019 15.037 1.00 78.62 194 ASP A O 1
ATOM 1605 N N . GLY A 1 195 ? -23.726 -1.394 14.343 1.00 78.62 195 GLY A N 1
ATOM 1606 C CA . GLY A 1 195 ? -23.851 -2.355 15.437 1.00 78.62 195 GLY A CA 1
ATOM 1607 C C . GLY A 1 195 ? -25.156 -3.157 15.428 1.00 78.62 195 GLY A C 1
ATOM 1608 O O . GLY A 1 195 ? -25.372 -3.970 16.325 1.00 78.62 195 GLY A O 1
ATOM 1609 N N . LYS A 1 196 ? -26.039 -2.968 14.435 1.00 76.62 196 LYS A N 1
ATOM 1610 C CA . LYS A 1 196 ? -27.345 -3.637 14.399 1.00 76.62 196 LYS A CA 1
ATOM 1611 C C . LYS A 1 196 ? -27.248 -5.014 13.761 1.00 76.62 196 LYS A C 1
ATOM 1613 O O . LYS A 1 196 ? -26.718 -5.177 12.659 1.00 76.62 196 LYS A O 1
ATOM 1618 N N . GLN A 1 197 ? -27.852 -5.992 14.425 1.00 77.75 197 GLN A N 1
ATOM 1619 C CA . GLN A 1 197 ? -27.994 -7.346 13.907 1.00 77.75 197 GLN A CA 1
ATOM 1620 C C . GLN A 1 197 ? -28.998 -7.365 12.756 1.00 77.75 197 GLN A C 1
ATOM 1622 O O . GLN A 1 197 ? -30.124 -6.881 12.882 1.00 77.75 197 GLN A O 1
ATOM 1627 N N . ARG A 1 198 ? -28.576 -7.889 11.602 1.00 77.62 198 ARG A N 1
ATOM 1628 C CA . ARG A 1 198 ? -29.431 -8.021 10.416 1.00 77.62 198 ARG A CA 1
ATOM 1629 C C . ARG A 1 198 ? -29.130 -9.329 9.698 1.00 77.62 198 ARG A C 1
ATOM 1631 O O . ARG A 1 198 ? -27.976 -9.752 9.648 1.00 77.62 198 ARG A O 1
ATOM 1638 N N . ILE A 1 199 ? -30.150 -9.918 9.077 1.00 79.69 199 ILE A N 1
ATOM 1639 C CA . ILE A 1 199 ? -29.969 -11.020 8.128 1.00 79.69 199 ILE A CA 1
ATOM 1640 C C . ILE A 1 199 ? -29.375 -10.434 6.845 1.00 79.69 199 ILE A C 1
ATOM 1642 O O . ILE A 1 199 ? -29.962 -9.555 6.212 1.00 79.69 199 ILE A O 1
ATOM 1646 N N . ARG A 1 200 ? -28.172 -10.874 6.484 1.00 73.75 200 ARG A N 1
ATOM 1647 C CA . ARG A 1 200 ? -27.428 -10.395 5.315 1.00 73.75 200 ARG A CA 1
ATOM 1648 C C . ARG A 1 200 ? -27.477 -11.415 4.178 1.00 73.75 200 ARG A C 1
ATOM 1650 O O . ARG A 1 200 ? -28.031 -12.509 4.307 1.00 73.75 200 ARG A O 1
ATOM 1657 N N . LYS A 1 201 ? -26.893 -11.038 3.035 1.00 69.00 201 LYS A N 1
ATOM 1658 C CA . LYS A 1 201 ? -26.795 -11.889 1.842 1.00 69.00 201 LYS A CA 1
ATOM 1659 C C . LYS A 1 201 ? -26.210 -13.254 2.233 1.00 69.00 201 LYS A C 1
ATOM 1661 O O . LYS A 1 201 ? -25.122 -13.319 2.793 1.00 69.00 201 LYS A O 1
ATOM 1666 N N . GLY A 1 202 ? -26.959 -14.322 1.963 1.00 69.56 202 GLY A N 1
ATOM 1667 C CA . GLY A 1 202 ? -26.633 -15.679 2.417 1.00 69.56 202 GLY A CA 1
ATOM 1668 C C . GLY A 1 202 ? -27.392 -16.148 3.664 1.00 69.56 202 GLY A C 1
ATOM 1669 O O . GLY A 1 202 ? -27.056 -17.200 4.195 1.00 69.56 202 GLY A O 1
ATOM 1670 N N . GLY A 1 203 ? -28.396 -15.396 4.137 1.00 73.25 203 GLY A N 1
ATOM 1671 C CA . GLY A 1 203 ? -29.293 -15.820 5.222 1.00 73.25 203 GLY A CA 1
ATOM 1672 C C . GLY A 1 203 ? -28.657 -15.796 6.614 1.00 73.25 203 GLY A C 1
ATOM 1673 O O . GLY A 1 203 ? -29.217 -16.354 7.551 1.00 73.25 203 GLY A O 1
ATOM 1674 N N . LYS A 1 204 ? -27.485 -15.169 6.757 1.00 68.19 204 LYS A N 1
ATOM 1675 C CA . LYS A 1 204 ? -26.727 -15.130 8.011 1.00 68.19 204 LYS A CA 1
ATOM 1676 C C . LYS A 1 204 ? -27.037 -13.860 8.785 1.00 68.19 204 LYS A C 1
ATOM 1678 O O . LYS A 1 204 ? -26.978 -12.766 8.223 1.00 68.19 204 LYS A O 1
ATOM 1683 N N . GLU A 1 205 ? -27.323 -14.005 10.071 1.00 73.75 205 GLU A N 1
ATOM 1684 C CA . GLU A 1 205 ? -27.386 -12.874 10.990 1.00 73.75 205 GLU A CA 1
ATOM 1685 C C . GLU A 1 205 ? -25.978 -12.413 11.351 1.00 73.75 205 GLU A C 1
ATOM 1687 O O . GLU A 1 205 ? -25.174 -13.185 11.871 1.00 73.75 205 GLU A O 1
ATOM 1692 N N . ALA A 1 206 ? -25.683 -11.147 11.070 1.00 70.31 206 ALA A N 1
ATOM 1693 C CA . ALA A 1 206 ? -24.424 -10.521 11.441 1.00 70.31 206 ALA A CA 1
ATOM 1694 C C . ALA A 1 206 ? -24.659 -9.075 11.883 1.00 70.31 206 ALA A C 1
ATOM 1696 O O . ALA A 1 206 ? -25.514 -8.369 11.333 1.00 70.31 206 ALA A O 1
ATOM 1697 N N . ALA A 1 207 ? -23.871 -8.645 12.866 1.00 78.88 207 ALA A N 1
ATOM 1698 C CA . ALA A 1 207 ? -23.730 -7.255 13.273 1.00 78.88 207 ALA A CA 1
ATOM 1699 C C . ALA A 1 207 ? -22.297 -6.803 12.958 1.00 78.88 207 ALA A C 1
ATOM 1701 O O . ALA A 1 207 ? -21.340 -7.505 13.284 1.00 78.88 207 ALA A O 1
ATOM 1702 N N . TYR A 1 208 ? -22.175 -5.645 12.313 1.00 83.44 208 TYR A N 1
ATOM 1703 C CA . TYR A 1 208 ? -20.906 -4.996 11.971 1.00 83.44 208 TYR A CA 1
ATOM 1704 C C . TYR A 1 208 ? -20.842 -3.630 12.652 1.00 83.44 208 TYR A C 1
ATOM 1706 O O . TYR A 1 208 ? -21.888 -3.050 12.951 1.00 83.44 208 TYR A O 1
ATOM 1714 N N . GLY A 1 209 ? -19.639 -3.117 12.896 1.00 84.56 209 GLY A N 1
ATOM 1715 C CA . GLY A 1 209 ? -19.431 -1.863 13.627 1.00 84.56 209 GLY A CA 1
ATOM 1716 C C . GLY A 1 209 ? -19.704 -1.975 15.122 1.00 84.56 209 GLY A C 1
ATOM 1717 O O . GLY A 1 209 ? -20.240 -1.057 15.738 1.00 84.56 209 GLY A O 1
ATOM 1718 N N . LEU A 1 210 ? -19.366 -3.121 15.715 1.00 88.38 210 LEU A N 1
ATOM 1719 C CA . LEU A 1 210 ? -19.457 -3.302 17.158 1.00 88.38 210 LEU A CA 1
ATOM 1720 C C . LEU A 1 210 ? -18.288 -2.577 17.833 1.00 88.38 210 LEU A C 1
ATOM 1722 O O . LEU A 1 210 ? -17.125 -2.852 17.548 1.00 88.38 210 LEU A O 1
ATOM 1726 N N . VAL A 1 211 ? -18.599 -1.676 18.766 1.00 90.12 211 VAL A N 1
ATOM 1727 C CA . VAL A 1 211 ? -17.596 -0.860 19.481 1.00 90.12 211 VAL A CA 1
ATOM 1728 C C . VAL A 1 211 ? -16.571 -1.727 20.225 1.00 90.12 211 VAL A C 1
ATOM 1730 O O . VAL A 1 211 ? -15.399 -1.372 20.304 1.00 90.12 211 VAL A O 1
ATOM 1733 N N . GLN A 1 212 ? -16.994 -2.897 20.707 1.00 88.50 212 GLN A N 1
ATOM 1734 C CA . GLN A 1 212 ? -16.142 -3.880 21.385 1.00 88.50 212 GLN A CA 1
ATOM 1735 C C . GLN A 1 212 ? -15.014 -4.456 20.506 1.00 88.50 212 GLN A C 1
ATOM 1737 O O . GLN A 1 212 ? -14.037 -4.974 21.036 1.00 88.50 212 GLN A O 1
ATOM 1742 N N . ASP A 1 213 ? -15.137 -4.384 19.175 1.00 89.50 213 ASP A N 1
ATOM 1743 C CA . ASP A 1 213 ? -14.144 -4.942 18.247 1.00 89.50 213 ASP A CA 1
ATOM 1744 C C . ASP A 1 213 ? -13.028 -3.928 17.925 1.00 89.50 213 ASP A C 1
ATOM 1746 O O . ASP A 1 213 ? -12.025 -4.290 17.309 1.00 89.50 213 ASP A O 1
ATOM 1750 N N . ILE A 1 214 ? -13.164 -2.667 18.362 1.00 91.62 214 ILE A N 1
ATOM 1751 C CA . ILE A 1 214 ? -12.237 -1.578 18.029 1.00 91.62 214 ILE A CA 1
ATOM 1752 C C . ILE A 1 214 ? -10.852 -1.801 18.649 1.00 91.62 214 ILE A C 1
ATOM 1754 O O . ILE A 1 214 ? -9.863 -1.796 17.920 1.00 91.62 214 ILE A O 1
ATOM 1758 N N . CYS A 1 215 ? -10.741 -2.027 19.963 1.00 90.44 215 CYS A N 1
ATOM 1759 C CA . CYS A 1 215 ? -9.429 -2.258 20.585 1.00 90.44 215 CYS A CA 1
ATOM 1760 C C . CYS A 1 215 ? -8.723 -3.502 20.000 1.00 90.44 215 CYS A C 1
ATOM 1762 O O . CYS A 1 215 ? -7.563 -3.385 19.593 1.00 90.44 215 CYS A O 1
ATOM 1764 N N . PRO A 1 216 ? -9.401 -4.662 19.851 1.00 90.62 216 PRO A N 1
ATOM 1765 C CA . PRO A 1 216 ? -8.835 -5.816 19.152 1.00 90.62 216 PRO A CA 1
ATOM 1766 C C . PRO A 1 216 ? -8.379 -5.533 17.719 1.00 90.62 216 PRO A C 1
ATOM 1768 O O . PRO A 1 216 ? -7.331 -6.032 17.313 1.00 90.62 216 PRO A O 1
ATOM 1771 N N . ALA A 1 217 ? -9.134 -4.737 16.960 1.00 92.69 217 ALA A N 1
ATOM 1772 C CA . ALA A 1 217 ? -8.789 -4.366 15.593 1.00 92.69 217 ALA A CA 1
ATOM 1773 C C . ALA A 1 217 ? -7.464 -3.601 15.498 1.00 92.69 217 ALA A C 1
ATOM 1775 O O . ALA A 1 217 ? -6.638 -3.916 14.640 1.00 92.69 217 ALA A O 1
ATOM 1776 N N . TYR A 1 218 ? -7.249 -2.614 16.370 1.00 93.31 218 TYR A N 1
ATOM 1777 C CA . TYR A 1 218 ? -6.008 -1.837 16.368 1.00 93.31 218 TYR A CA 1
ATOM 1778 C C . TYR A 1 218 ? -4.793 -2.699 16.707 1.00 93.31 218 TYR A C 1
ATOM 1780 O O . TYR A 1 218 ? -3.803 -2.653 15.980 1.00 93.31 218 TYR A O 1
ATOM 1788 N N . GLU A 1 219 ? -4.885 -3.528 17.748 1.00 91.81 219 GLU A N 1
ATOM 1789 C CA . GLU A 1 219 ? -3.815 -4.464 18.119 1.00 91.81 219 GLU A CA 1
ATOM 1790 C C . GLU A 1 219 ? -3.485 -5.434 16.989 1.00 91.81 219 GLU A C 1
ATOM 1792 O O . GLU A 1 219 ? -2.322 -5.638 16.638 1.00 91.81 219 GLU A O 1
ATOM 1797 N N . TRP A 1 220 ? -4.519 -5.973 16.348 1.00 92.94 220 TRP A N 1
ATOM 1798 C CA . TRP A 1 220 ? -4.350 -6.883 15.228 1.00 92.94 220 TRP A CA 1
ATOM 1799 C C . TRP A 1 220 ? -3.636 -6.214 14.047 1.00 92.94 220 TRP A C 1
ATOM 1801 O O . TRP A 1 220 ? -2.672 -6.766 13.515 1.00 92.94 220 TRP A O 1
ATOM 1811 N N . LEU A 1 221 ? -4.058 -5.008 13.654 1.00 95.38 221 LEU A N 1
ATOM 1812 C CA . LEU A 1 221 ? -3.437 -4.268 12.552 1.00 95.38 221 LEU A CA 1
ATOM 1813 C C . LEU A 1 221 ? -2.000 -3.832 12.872 1.00 95.38 221 LEU A C 1
ATOM 1815 O O . LEU A 1 221 ? -1.144 -3.890 11.987 1.00 95.38 221 LEU A O 1
ATOM 1819 N N . MET A 1 222 ? -1.712 -3.428 14.114 1.00 93.44 222 MET A N 1
ATOM 1820 C CA . MET A 1 222 ? -0.343 -3.118 14.540 1.00 93.44 222 MET A CA 1
ATOM 1821 C C . MET A 1 222 ? 0.565 -4.344 14.426 1.00 93.44 222 MET A C 1
ATOM 1823 O O . MET A 1 222 ? 1.637 -4.239 13.828 1.00 93.44 222 MET A O 1
ATOM 1827 N N . GLY A 1 223 ? 0.106 -5.510 14.892 1.00 92.50 223 GLY A N 1
ATOM 1828 C CA . GLY A 1 223 ? 0.852 -6.762 14.760 1.00 92.50 223 GLY A CA 1
ATOM 1829 C C . GLY A 1 223 ? 1.170 -7.112 13.301 1.00 92.50 223 GLY A C 1
ATOM 1830 O O . GLY A 1 223 ? 2.304 -7.463 12.981 1.00 92.50 223 GLY A O 1
ATOM 1831 N N . HIS A 1 224 ? 0.216 -6.922 12.382 1.00 94.31 224 HIS A N 1
ATOM 1832 C CA . HIS A 1 224 ? 0.444 -7.170 10.951 1.00 94.31 224 HIS A CA 1
ATOM 1833 C C . HIS A 1 224 ? 1.419 -6.173 10.317 1.00 94.31 224 HIS A C 1
ATOM 1835 O O . HIS A 1 224 ? 2.182 -6.545 9.426 1.00 94.31 224 HIS A O 1
ATOM 1841 N N . LEU A 1 225 ? 1.436 -4.915 10.766 1.00 94.38 225 LEU A N 1
ATOM 1842 C CA . LEU A 1 225 ? 2.444 -3.946 10.328 1.00 94.38 225 LEU A CA 1
ATOM 1843 C C . LEU A 1 225 ? 3.844 -4.335 10.819 1.00 94.38 225 LEU A C 1
ATOM 1845 O O . LEU A 1 225 ? 4.811 -4.224 10.066 1.00 94.38 225 LEU A O 1
ATOM 1849 N N . GLU A 1 226 ? 3.966 -4.812 12.055 1.00 93.06 226 GLU A N 1
ATOM 1850 C CA . GLU A 1 226 ? 5.238 -5.270 12.623 1.00 93.06 226 GLU A CA 1
ATOM 1851 C C . GLU A 1 226 ? 5.752 -6.539 11.926 1.00 93.06 226 GLU A C 1
ATOM 1853 O O . GLU A 1 226 ? 6.929 -6.613 11.559 1.00 93.06 226 GLU A O 1
ATOM 1858 N N . GLU A 1 227 ? 4.869 -7.494 11.630 1.00 92.44 227 GLU A N 1
ATOM 1859 C CA . GLU A 1 227 ? 5.202 -8.672 10.825 1.00 92.44 227 GLU A CA 1
ATOM 1860 C C . GLU A 1 227 ? 5.589 -8.288 9.387 1.00 92.44 227 GLU A C 1
ATOM 1862 O O . GLU A 1 227 ? 6.592 -8.759 8.848 1.00 92.44 227 GLU A O 1
ATOM 1867 N N . ALA A 1 228 ? 4.849 -7.376 8.754 1.00 92.25 228 ALA A N 1
ATOM 1868 C CA . ALA A 1 228 ? 5.196 -6.888 7.423 1.00 92.25 228 ALA A CA 1
ATOM 1869 C C . ALA A 1 228 ? 6.566 -6.193 7.415 1.00 92.25 228 ALA A C 1
ATOM 1871 O O . ALA A 1 228 ? 7.333 -6.346 6.462 1.00 92.25 228 ALA A O 1
ATOM 1872 N N . LYS A 1 229 ? 6.915 -5.480 8.494 1.00 91.56 229 LYS A N 1
ATOM 1873 C CA . LYS A 1 229 ? 8.231 -4.856 8.662 1.00 91.56 229 LYS A CA 1
ATOM 1874 C C . LYS A 1 229 ? 9.347 -5.896 8.762 1.00 91.56 229 LYS A C 1
ATOM 1876 O O . LYS A 1 229 ? 10.403 -5.678 8.170 1.00 91.56 229 LYS A O 1
ATOM 1881 N N . SER A 1 230 ? 9.127 -7.017 9.456 1.00 90.75 230 SER A N 1
ATOM 1882 C CA . SER A 1 230 ? 10.108 -8.114 9.530 1.00 90.75 230 SER A CA 1
ATOM 1883 C C . SER A 1 230 ? 10.266 -8.835 8.186 1.00 90.75 230 SER A C 1
ATOM 1885 O O . SER A 1 230 ? 11.362 -9.250 7.814 1.00 90.75 230 SER A O 1
ATOM 1887 N N . ARG A 1 231 ? 9.189 -8.903 7.396 1.00 88.06 231 ARG A N 1
ATOM 1888 C CA . ARG A 1 231 ? 9.174 -9.474 6.041 1.00 88.06 231 ARG A CA 1
ATOM 1889 C C . ARG A 1 231 ? 9.655 -8.515 4.950 1.00 88.06 231 ARG A C 1
ATOM 1891 O O . ARG A 1 231 ? 9.814 -8.949 3.809 1.00 88.06 231 ARG A O 1
ATOM 1898 N N . ALA A 1 232 ? 9.921 -7.247 5.271 1.00 86.69 232 ALA A N 1
ATOM 1899 C CA . ALA A 1 232 ? 10.294 -6.223 4.294 1.00 86.69 232 ALA A CA 1
ATOM 1900 C C . ALA A 1 232 ? 11.561 -6.577 3.495 1.00 86.69 232 ALA A C 1
ATOM 1902 O O . ALA A 1 232 ? 11.697 -6.152 2.350 1.00 86.69 232 ALA A O 1
ATOM 1903 N N . ASP A 1 233 ? 12.453 -7.406 4.043 1.00 84.00 233 ASP A N 1
ATOM 1904 C CA . ASP A 1 233 ? 13.671 -7.865 3.356 1.00 84.00 233 ASP A CA 1
ATOM 1905 C C . ASP A 1 233 ? 13.398 -8.759 2.142 1.00 84.00 233 ASP A C 1
ATOM 1907 O O . ASP A 1 233 ? 14.277 -8.954 1.301 1.00 84.00 233 ASP A O 1
ATOM 1911 N N . ARG A 1 234 ? 12.176 -9.291 2.024 1.00 79.94 234 ARG A N 1
ATOM 1912 C CA . ARG A 1 234 ? 11.720 -10.042 0.847 1.00 79.94 234 ARG A CA 1
ATOM 1913 C C . ARG A 1 234 ? 11.253 -9.129 -0.287 1.00 79.94 234 ARG A C 1
ATOM 1915 O O . ARG A 1 234 ? 11.075 -9.607 -1.399 1.00 79.94 234 ARG A O 1
ATOM 1922 N N . THR A 1 235 ? 11.062 -7.837 -0.024 1.00 82.50 235 THR A N 1
ATOM 1923 C CA . THR A 1 235 ? 10.618 -6.877 -1.041 1.00 82.50 235 THR A CA 1
ATOM 1924 C C . THR A 1 235 ? 11.793 -6.354 -1.868 1.00 82.50 235 THR A C 1
ATOM 1926 O O . THR A 1 235 ? 12.934 -6.371 -1.395 1.00 82.50 235 THR A O 1
ATOM 1929 N N . PRO A 1 236 ? 11.551 -5.842 -3.088 1.00 77.50 236 PRO A N 1
ATOM 1930 C CA . PRO A 1 236 ? 12.650 -5.343 -3.911 1.00 77.50 236 PRO A CA 1
ATOM 1931 C C . PRO A 1 236 ? 13.298 -4.050 -3.391 1.00 77.50 236 PRO A C 1
ATOM 1933 O O . PRO A 1 236 ? 14.462 -3.782 -3.690 1.00 77.50 236 PRO A O 1
ATOM 1936 N N . GLU A 1 237 ? 12.584 -3.267 -2.574 1.00 81.38 237 GLU A N 1
ATOM 1937 C CA . GLU A 1 237 ? 13.104 -2.064 -1.909 1.00 81.38 237 GLU A CA 1
ATOM 1938 C C . GLU A 1 237 ? 12.803 -2.089 -0.398 1.00 81.38 237 GLU A C 1
ATOM 1940 O O . GLU A 1 237 ? 11.902 -1.388 0.079 1.00 81.38 237 GLU A O 1
ATOM 1945 N N . PRO A 1 238 ? 13.578 -2.860 0.393 1.00 84.19 238 PRO A N 1
ATOM 1946 C CA . PRO A 1 238 ? 13.311 -3.041 1.819 1.00 84.19 238 PRO A CA 1
ATOM 1947 C C . PRO A 1 238 ? 13.318 -1.734 2.614 1.00 84.19 238 PRO A C 1
ATOM 1949 O O . PRO A 1 238 ? 12.497 -1.551 3.508 1.00 84.19 238 PRO A O 1
ATOM 1952 N N . ALA A 1 239 ? 14.215 -0.797 2.285 1.00 82.31 239 ALA A N 1
ATOM 1953 C CA . ALA A 1 239 ? 14.313 0.484 2.984 1.00 82.31 239 ALA A CA 1
ATOM 1954 C C . ALA A 1 239 ? 13.050 1.341 2.796 1.00 82.31 239 ALA A C 1
ATOM 1956 O O . ALA A 1 239 ? 12.478 1.818 3.777 1.00 82.31 239 ALA A O 1
ATOM 1957 N N . GLN A 1 240 ? 12.582 1.491 1.553 1.00 82.69 240 GLN A N 1
ATOM 1958 C CA . GLN A 1 240 ? 11.354 2.231 1.260 1.00 82.69 240 GLN A CA 1
ATOM 1959 C C . GLN A 1 240 ? 10.139 1.544 1.888 1.00 82.69 240 GLN A C 1
ATOM 1961 O O . GLN A 1 240 ? 9.302 2.207 2.498 1.00 82.69 240 GLN A O 1
ATOM 1966 N N . CYS A 1 241 ? 10.075 0.214 1.795 1.00 85.25 241 CYS A N 1
ATOM 1967 C CA . CYS A 1 241 ? 9.020 -0.585 2.402 1.00 85.25 241 CYS A CA 1
ATOM 1968 C C . CYS A 1 241 ? 8.950 -0.372 3.925 1.00 85.25 241 CYS A C 1
ATOM 1970 O O . CYS A 1 241 ? 7.902 0.009 4.448 1.00 85.25 241 CYS A O 1
ATOM 1972 N N . ARG A 1 242 ? 10.078 -0.504 4.639 1.00 87.06 242 ARG A N 1
ATOM 1973 C CA . ARG A 1 242 ? 10.163 -0.254 6.089 1.00 87.06 242 ARG A CA 1
ATOM 1974 C C . ARG A 1 242 ? 9.730 1.167 6.447 1.00 87.06 242 ARG A C 1
ATOM 1976 O O . ARG A 1 242 ? 9.006 1.349 7.421 1.00 87.06 242 ARG A O 1
ATOM 1983 N N . THR A 1 243 ? 10.139 2.164 5.664 1.00 86.50 243 THR A N 1
ATOM 1984 C CA . THR A 1 243 ? 9.740 3.565 5.864 1.00 86.50 243 THR A CA 1
ATOM 1985 C C . THR A 1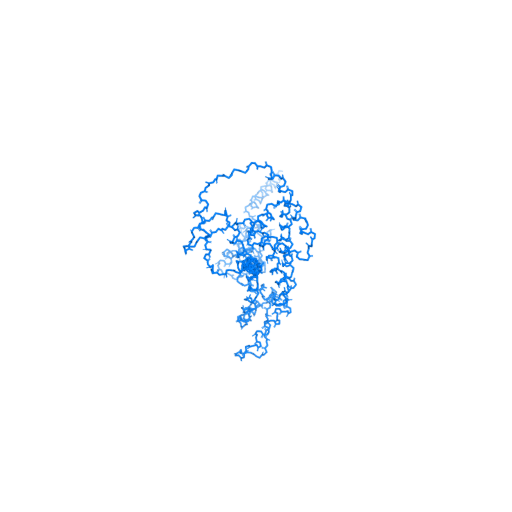 243 ? 8.231 3.755 5.699 1.00 86.50 243 THR A C 1
ATOM 1987 O O . THR A 1 243 ? 7.591 4.337 6.573 1.00 86.50 243 THR A O 1
ATOM 1990 N N . ASN A 1 244 ? 7.639 3.206 4.637 1.00 87.06 244 ASN A N 1
ATOM 1991 C CA . ASN A 1 244 ? 6.195 3.261 4.399 1.00 87.06 244 ASN A CA 1
ATOM 1992 C C . ASN A 1 244 ? 5.408 2.579 5.529 1.00 87.06 244 ASN A C 1
ATOM 1994 O O . ASN A 1 244 ? 4.427 3.136 6.021 1.00 87.06 244 ASN A O 1
ATOM 1998 N N . ILE A 1 245 ? 5.865 1.407 5.978 1.00 91.88 245 ILE A N 1
ATOM 1999 C CA . ILE A 1 245 ? 5.259 0.678 7.098 1.00 91.88 245 ILE A CA 1
ATOM 2000 C C . ILE A 1 245 ? 5.378 1.480 8.396 1.00 91.88 245 ILE A C 1
ATOM 2002 O O . ILE A 1 245 ? 4.402 1.581 9.131 1.00 91.88 245 ILE A O 1
ATOM 2006 N N . ASN A 1 246 ? 6.524 2.113 8.664 1.00 91.00 246 ASN A N 1
ATOM 2007 C CA . ASN A 1 246 ? 6.679 2.985 9.829 1.00 91.00 246 ASN A CA 1
ATOM 2008 C C . ASN A 1 246 ? 5.700 4.168 9.780 1.00 91.00 246 ASN A C 1
ATOM 2010 O O . ASN A 1 246 ? 5.096 4.487 10.799 1.00 91.00 246 ASN A O 1
ATOM 2014 N N . PHE A 1 247 ? 5.492 4.800 8.620 1.00 91.88 247 PHE A N 1
ATOM 2015 C CA . PHE A 1 247 ? 4.489 5.864 8.490 1.00 91.88 247 PHE A CA 1
ATOM 2016 C C . PHE A 1 247 ? 3.066 5.357 8.741 1.00 91.88 247 PHE A C 1
ATOM 2018 O O . PHE A 1 247 ? 2.292 6.028 9.427 1.00 91.88 247 PHE A O 1
ATOM 2025 N N . ALA A 1 248 ? 2.727 4.172 8.228 1.00 91.88 248 ALA A N 1
ATOM 2026 C CA . ALA A 1 248 ? 1.444 3.532 8.500 1.00 91.88 248 ALA A CA 1
ATOM 2027 C C . ALA A 1 248 ? 1.275 3.228 9.997 1.00 91.88 248 ALA A C 1
ATOM 2029 O O . ALA A 1 248 ? 0.238 3.558 10.568 1.00 91.88 248 ALA A O 1
ATOM 2030 N N . TRP A 1 249 ? 2.312 2.694 10.646 1.00 94.75 249 TRP A N 1
ATOM 2031 C CA . TRP A 1 249 ? 2.329 2.403 12.079 1.00 94.75 249 TRP A CA 1
ATOM 2032 C C . TRP A 1 249 ? 2.166 3.675 12.911 1.00 94.75 249 TRP A C 1
ATOM 2034 O O . TRP A 1 249 ? 1.298 3.728 13.772 1.00 94.75 249 TRP A O 1
ATOM 2044 N N . VAL A 1 250 ? 2.912 4.745 12.607 1.00 94.19 250 VAL A N 1
ATOM 2045 C CA . VAL A 1 250 ? 2.789 6.042 13.299 1.00 94.19 250 VAL A CA 1
ATOM 2046 C C . VAL A 1 250 ? 1.373 6.595 13.166 1.00 94.19 250 VAL A C 1
ATOM 2048 O O . VAL A 1 250 ? 0.798 7.079 14.144 1.00 94.19 250 VAL A O 1
ATOM 2051 N N . LYS A 1 251 ? 0.785 6.508 11.968 1.00 94.62 251 LYS A N 1
ATOM 2052 C CA . LYS A 1 251 ? -0.585 6.964 11.730 1.00 94.62 251 LYS A CA 1
ATOM 2053 C C . LYS A 1 251 ? -1.600 6.124 12.501 1.00 94.62 251 LYS A C 1
ATOM 2055 O O . LYS A 1 251 ? -2.502 6.696 13.103 1.00 94.62 251 LYS A O 1
ATOM 2060 N N . LEU A 1 252 ? -1.451 4.802 12.506 1.00 94.81 252 LEU A N 1
ATOM 2061 C CA . LEU A 1 252 ? -2.339 3.900 13.232 1.00 94.81 252 LEU A CA 1
ATOM 2062 C C . LEU A 1 252 ? -2.235 4.131 14.745 1.00 94.81 252 LEU A C 1
ATOM 2064 O O . LEU A 1 252 ? -3.254 4.329 15.401 1.00 94.81 252 LEU A O 1
ATOM 2068 N N . ASN A 1 253 ? -1.013 4.223 15.271 1.00 93.69 253 ASN A N 1
ATOM 2069 C CA . ASN A 1 253 ? -0.749 4.480 16.682 1.00 93.69 253 ASN A CA 1
ATOM 2070 C C . ASN A 1 253 ? -1.314 5.834 17.138 1.00 93.69 253 ASN A C 1
ATOM 2072 O O . ASN A 1 253 ? -1.870 5.922 18.225 1.00 93.69 253 ASN A O 1
ATOM 2076 N N . LYS A 1 254 ? -1.266 6.877 16.295 1.00 94.12 254 LYS A N 1
ATOM 2077 C CA . LYS A 1 254 ? -1.910 8.171 16.589 1.00 94.12 254 LYS A CA 1
ATOM 2078 C C . LYS A 1 254 ? -3.401 8.013 16.908 1.00 94.12 254 LYS A C 1
ATOM 2080 O O . LYS A 1 254 ? -3.879 8.615 17.865 1.00 94.12 254 LYS A O 1
ATOM 2085 N N . TYR A 1 255 ? -4.136 7.252 16.096 1.00 92.00 255 TYR A N 1
ATOM 2086 C CA . TYR A 1 255 ? -5.563 7.016 16.341 1.00 92.00 255 TYR A CA 1
ATOM 2087 C C . TYR A 1 255 ? -5.789 6.041 17.485 1.00 92.00 255 TYR A C 1
ATOM 2089 O O . TYR A 1 255 ? -6.740 6.203 18.242 1.00 92.00 255 TYR A O 1
ATOM 2097 N N . TYR A 1 256 ? -4.884 5.084 17.658 1.00 92.25 256 TYR A N 1
ATOM 2098 C CA . TYR A 1 256 ? -4.978 4.144 18.752 1.00 92.25 256 TYR A CA 1
ATOM 2099 C C . TYR A 1 256 ? -4.835 4.827 20.116 1.00 92.25 256 TYR A C 1
ATOM 2101 O O . TYR A 1 256 ? -5.668 4.638 20.992 1.00 92.25 256 TYR A O 1
ATOM 2109 N N . SER A 1 257 ? -3.875 5.743 20.259 1.00 90.88 257 SER A N 1
ATOM 2110 C CA . SER A 1 257 ? -3.746 6.576 21.461 1.00 90.88 257 SER A CA 1
ATOM 2111 C C . SER A 1 257 ? -4.945 7.507 21.690 1.00 90.88 257 SER A C 1
ATOM 2113 O O . SER A 1 257 ? -5.165 7.955 22.811 1.00 90.88 257 SER A O 1
ATOM 2115 N N . ALA A 1 258 ? -5.733 7.819 20.655 1.00 92.06 258 ALA A N 1
ATOM 2116 C CA . ALA A 1 258 ? -6.941 8.630 20.805 1.00 92.06 258 ALA A CA 1
ATOM 2117 C C . ALA A 1 258 ? -8.105 7.851 21.444 1.00 92.06 258 ALA A C 1
ATOM 2119 O O . ALA A 1 258 ? -9.029 8.477 21.959 1.00 92.06 258 ALA A O 1
ATOM 2120 N N . ILE A 1 259 ? -8.052 6.514 21.473 1.00 89.69 259 ILE A N 1
ATOM 2121 C CA . ILE A 1 259 ? -9.048 5.675 22.159 1.00 89.69 259 ILE A CA 1
ATOM 2122 C C . ILE A 1 259 ? -9.104 6.000 23.653 1.00 89.69 259 ILE A C 1
ATOM 2124 O O . ILE A 1 259 ? -10.186 6.023 24.234 1.00 89.69 259 ILE A O 1
ATOM 2128 N N . ASP A 1 260 ? -7.970 6.364 24.252 1.00 88.50 260 ASP A N 1
ATOM 2129 C CA . ASP A 1 260 ? -7.880 6.773 25.658 1.00 88.50 260 ASP A CA 1
ATOM 2130 C C . ASP A 1 260 ? -8.758 7.979 26.014 1.00 88.50 260 ASP A C 1
ATOM 2132 O O . ASP A 1 260 ? -9.036 8.208 27.188 1.00 88.50 260 ASP A O 1
ATOM 2136 N N . GLN A 1 261 ? -9.200 8.757 25.020 1.00 90.81 261 GLN A N 1
ATOM 2137 C CA . GLN A 1 261 ? -10.088 9.903 25.223 1.00 90.81 261 GLN A CA 1
ATOM 2138 C C . GLN A 1 261 ? -11.532 9.481 25.522 1.00 90.81 261 GLN A C 1
ATOM 2140 O O . GLN A 1 261 ? -12.308 10.288 26.027 1.00 90.81 261 GLN A O 1
ATOM 2145 N N . SER A 1 262 ? -11.911 8.238 25.207 1.00 92.12 262 SER A N 1
ATOM 2146 C CA . SER A 1 262 ? -13.244 7.704 25.476 1.00 92.12 262 SER A CA 1
ATOM 2147 C C . SER A 1 262 ? -13.149 6.310 26.108 1.00 92.12 262 SER A C 1
ATOM 2149 O O . SER A 1 262 ? -12.914 5.324 25.404 1.00 92.12 262 SER A O 1
ATOM 2151 N N . PRO A 1 263 ? -13.404 6.186 27.425 1.00 91.44 263 PRO A N 1
ATOM 2152 C CA . PRO A 1 263 ? -13.393 4.900 28.130 1.00 91.44 263 PRO A CA 1
ATOM 2153 C C . PRO A 1 263 ? -14.343 3.845 27.545 1.00 91.44 263 PRO A C 1
ATOM 2155 O O . PRO A 1 263 ? -14.176 2.653 27.801 1.00 91.44 263 PRO A O 1
ATOM 2158 N N . VAL A 1 264 ? -15.329 4.268 26.745 1.00 92.00 264 VAL A N 1
ATOM 2159 C CA . VAL A 1 264 ? -16.357 3.414 26.134 1.00 92.00 264 VAL A CA 1
ATOM 2160 C C . VAL A 1 264 ? -15.752 2.276 25.311 1.00 92.00 264 VAL A C 1
ATOM 2162 O O . VAL A 1 264 ? -16.278 1.168 25.348 1.00 92.00 264 VAL A O 1
ATOM 2165 N N . TYR A 1 265 ? -14.639 2.497 24.609 1.00 91.94 265 TYR A N 1
ATOM 2166 C CA . TYR A 1 265 ? -13.995 1.448 23.810 1.00 91.94 265 TYR A CA 1
ATOM 2167 C C . TYR A 1 265 ? -13.418 0.320 24.679 1.00 91.94 265 TYR A C 1
ATOM 2169 O O . TYR A 1 265 ? -13.604 -0.864 24.379 1.00 91.94 265 TYR A O 1
ATOM 2177 N N . TYR A 1 266 ? -12.774 0.675 25.795 1.00 91.94 266 TYR A N 1
ATOM 2178 C CA . TYR A 1 266 ? -12.270 -0.294 26.769 1.00 91.94 266 TYR A CA 1
ATOM 2179 C C . TYR A 1 266 ? -13.419 -1.007 27.478 1.00 91.94 266 TYR A C 1
ATOM 2181 O O . TYR A 1 266 ? -13.432 -2.236 27.541 1.00 91.94 266 TYR A O 1
ATOM 2189 N N . ALA A 1 267 ? -14.418 -0.251 27.940 1.00 92.25 267 ALA A N 1
ATOM 2190 C CA . ALA A 1 267 ? -15.589 -0.798 28.613 1.00 92.25 267 ALA A CA 1
ATOM 2191 C C . ALA A 1 267 ? -16.353 -1.780 27.713 1.00 92.25 267 ALA A C 1
ATOM 2193 O O . ALA A 1 267 ? -16.632 -2.895 28.137 1.00 92.25 267 ALA A O 1
ATOM 2194 N N . ALA A 1 268 ? -16.626 -1.426 26.453 1.00 91.38 268 ALA A N 1
ATOM 2195 C CA . ALA A 1 268 ? -17.313 -2.307 25.508 1.00 91.38 268 ALA A CA 1
ATOM 2196 C C . ALA A 1 268 ? -16.541 -3.615 25.265 1.00 91.38 268 ALA A C 1
ATOM 2198 O O . ALA A 1 268 ? -17.142 -4.686 25.226 1.00 91.38 268 ALA A O 1
ATOM 2199 N N . THR A 1 269 ? -15.211 -3.539 25.148 1.00 90.38 269 THR A N 1
ATOM 2200 C CA . THR A 1 269 ? -14.353 -4.720 24.959 1.00 90.38 269 THR A CA 1
ATOM 2201 C C . THR A 1 269 ? -14.379 -5.637 26.190 1.00 90.38 269 THR A C 1
ATOM 2203 O O . THR A 1 269 ? -14.531 -6.851 26.062 1.00 90.38 269 THR A O 1
ATOM 2206 N N . VAL A 1 270 ? -14.274 -5.065 27.395 1.00 90.62 270 VAL A N 1
ATOM 2207 C CA . VAL A 1 270 ? -14.223 -5.810 28.668 1.00 90.62 270 VAL A CA 1
ATOM 2208 C C . VAL A 1 270 ? -15.594 -6.337 29.098 1.00 90.62 270 VAL A C 1
ATOM 2210 O O . VAL A 1 270 ? -15.683 -7.399 29.710 1.00 90.62 270 VAL A O 1
ATOM 2213 N N . LEU A 1 271 ? -16.680 -5.643 28.773 1.00 88.25 271 LEU A N 1
ATOM 2214 C CA . LEU A 1 271 ? -18.035 -6.109 29.074 1.00 88.25 271 LEU A CA 1
ATOM 2215 C C . LEU A 1 271 ? -18.475 -7.261 28.162 1.00 88.25 271 LEU A C 1
ATOM 2217 O O . LEU A 1 271 ? -19.470 -7.921 28.458 1.00 88.25 271 LEU A O 1
ATOM 2221 N N . HIS A 1 272 ? -17.736 -7.554 27.085 1.00 84.69 272 HIS A N 1
ATOM 2222 C CA . HIS A 1 272 ? -18.004 -8.727 26.265 1.00 84.69 272 HIS A CA 1
ATOM 2223 C C . HIS A 1 272 ? -17.755 -10.012 27.089 1.00 84.69 272 HIS A C 1
ATOM 2225 O O . HIS A 1 272 ? -16.602 -10.332 27.397 1.00 84.69 272 HIS A O 1
ATOM 2231 N N . PRO A 1 273 ? -18.784 -10.845 27.350 1.00 82.81 273 PRO A N 1
ATOM 2232 C CA . PRO A 1 273 ? -18.707 -11.943 28.322 1.00 82.81 273 PRO A CA 1
ATOM 2233 C C . PRO A 1 273 ? -17.679 -13.027 27.971 1.00 82.81 273 PRO A C 1
ATOM 2235 O O . PRO A 1 273 ? -17.065 -13.604 28.861 1.00 82.81 273 PRO A O 1
ATOM 2238 N N . ALA A 1 274 ? -17.451 -13.292 26.681 1.00 77.50 274 ALA A N 1
ATOM 2239 C CA . ALA A 1 274 ? -16.439 -14.257 26.245 1.00 77.50 274 ALA A CA 1
ATOM 2240 C C . ALA A 1 274 ? -14.988 -13.722 26.223 1.00 77.50 274 ALA A C 1
ATOM 22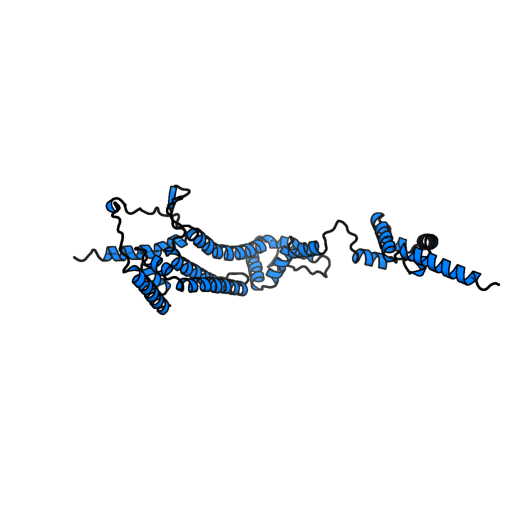42 O O . ALA A 1 274 ? -14.063 -14.530 26.235 1.00 77.50 274 ALA A O 1
ATOM 2243 N N . ILE A 1 275 ? -14.783 -12.398 26.159 1.00 80.88 275 ILE A N 1
ATOM 2244 C CA . ILE A 1 275 ? -13.462 -11.767 25.973 1.00 80.88 275 ILE A CA 1
ATOM 2245 C C . ILE A 1 275 ? -12.936 -11.209 27.300 1.00 80.88 275 ILE A C 1
ATOM 2247 O O . ILE A 1 275 ? -11.838 -11.561 27.727 1.00 80.88 275 ILE A 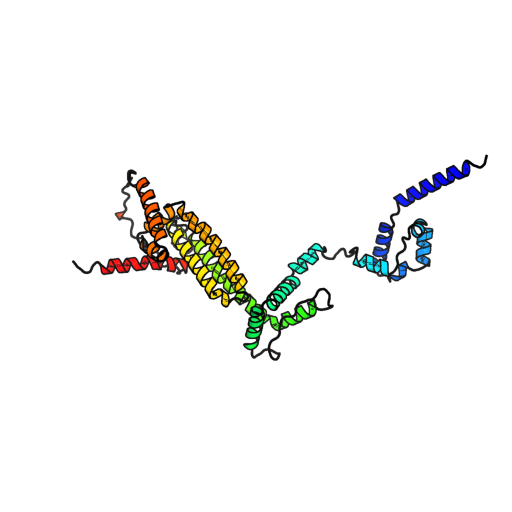O 1
ATOM 2251 N N . ARG A 1 276 ? -13.735 -10.373 27.976 1.00 86.06 276 ARG A N 1
ATOM 2252 C CA . ARG A 1 276 ? -13.432 -9.778 29.287 1.00 86.06 276 ARG A CA 1
ATOM 2253 C C . ARG A 1 276 ? -12.051 -9.104 29.348 1.00 86.06 276 ARG A C 1
ATOM 2255 O O . ARG A 1 276 ? -11.512 -8.636 28.347 1.00 86.06 276 ARG A O 1
ATOM 2262 N N . TRP A 1 277 ? -11.460 -9.064 30.541 1.00 87.56 277 TRP A N 1
ATOM 2263 C CA . TRP A 1 277 ? -10.093 -8.598 30.779 1.00 87.56 277 TRP A CA 1
ATOM 2264 C C . TRP A 1 277 ? -9.014 -9.475 30.126 1.00 87.56 277 TRP A C 1
ATOM 2266 O O . TRP A 1 277 ? -7.886 -9.014 29.947 1.00 87.56 277 TRP A O 1
ATOM 2276 N N . ASP A 1 278 ? -9.337 -10.717 29.742 1.00 84.81 278 ASP A N 1
ATOM 2277 C CA . ASP A 1 278 ? -8.364 -11.666 29.188 1.00 84.81 278 ASP A CA 1
ATOM 2278 C C . ASP A 1 278 ? -7.723 -11.145 27.889 1.00 84.81 278 ASP A C 1
ATOM 2280 O O . ASP A 1 278 ? -6.533 -11.375 27.661 1.00 84.81 278 ASP A O 1
ATOM 2284 N N . PHE A 1 279 ? -8.465 -10.395 27.063 1.00 86.38 279 PHE A N 1
ATOM 2285 C CA . PHE A 1 279 ? -7.896 -9.729 25.886 1.00 86.38 279 PHE A CA 1
ATOM 2286 C C . PHE A 1 279 ? -6.863 -8.668 26.266 1.00 86.38 279 PHE A C 1
ATOM 2288 O O . PHE A 1 279 ? -5.733 -8.747 25.792 1.00 86.38 279 PHE A O 1
ATOM 2295 N N . LEU A 1 280 ? -7.208 -7.713 27.138 1.00 85.00 280 LEU A N 1
ATOM 2296 C CA . LEU A 1 280 ? -6.305 -6.611 27.494 1.00 85.00 280 LEU A CA 1
ATOM 2297 C C . LEU A 1 280 ? -5.031 -7.129 28.167 1.00 85.00 280 LEU A C 1
ATOM 2299 O O . LEU A 1 280 ? -3.940 -6.679 27.835 1.00 85.00 280 LEU A O 1
ATOM 2303 N N . HIS A 1 281 ? -5.135 -8.140 29.034 1.00 87.75 281 HIS A N 1
ATOM 2304 C CA . HIS A 1 281 ? -3.958 -8.766 29.643 1.00 87.75 281 HIS A CA 1
ATOM 2305 C C . HIS A 1 281 ? -3.040 -9.466 28.630 1.00 87.75 281 HIS A C 1
ATOM 2307 O O . HIS A 1 281 ? -1.835 -9.563 28.858 1.00 87.75 281 HIS A O 1
ATOM 2313 N N . ARG A 1 282 ? -3.583 -9.975 27.517 1.00 86.44 282 ARG A N 1
ATOM 2314 C CA . ARG A 1 282 ? -2.785 -10.594 26.448 1.00 86.44 282 ARG A CA 1
ATOM 2315 C C . ARG A 1 282 ? -2.200 -9.563 25.501 1.00 86.44 282 ARG A C 1
ATOM 2317 O O . ARG A 1 282 ? -1.006 -9.625 25.232 1.00 86.44 282 ARG A O 1
ATOM 2324 N N . ALA A 1 283 ? -3.032 -8.649 25.013 1.00 85.19 283 ALA A N 1
ATOM 2325 C CA . ALA A 1 283 ? -2.634 -7.600 24.088 1.00 85.19 283 ALA A CA 1
ATOM 2326 C C . ALA A 1 283 ? -1.595 -6.668 24.725 1.00 85.19 283 ALA A C 1
ATOM 2328 O O . ALA A 1 283 ? -0.571 -6.368 24.124 1.00 85.19 283 ALA A O 1
ATOM 2329 N N . TYR A 1 284 ? -1.805 -6.275 25.983 1.00 86.31 284 TYR A N 1
ATOM 2330 C CA . TYR A 1 284 ? -0.930 -5.343 26.701 1.00 86.31 284 TYR A CA 1
ATOM 2331 C C . TYR A 1 284 ? 0.036 -6.058 27.642 1.00 86.31 284 TYR A C 1
ATOM 2333 O O . TYR A 1 284 ? 0.497 -5.466 28.616 1.00 86.31 284 TYR A O 1
ATOM 2341 N N . ARG A 1 285 ? 0.374 -7.325 27.366 1.00 86.19 285 ARG A N 1
ATOM 2342 C CA . ARG A 1 285 ? 1.285 -8.118 28.209 1.00 86.19 285 ARG A CA 1
ATOM 2343 C C . ARG A 1 285 ? 2.608 -7.394 28.474 1.00 86.19 285 ARG A C 1
ATOM 2345 O O . ARG A 1 285 ? 3.137 -7.463 29.576 1.00 86.19 285 ARG A O 1
ATOM 2352 N N . GLU A 1 286 ? 3.117 -6.693 27.468 1.00 87.56 286 GLU A N 1
ATOM 2353 C CA . GLU A 1 286 ? 4.379 -5.947 27.535 1.00 87.56 286 GLU A CA 1
ATOM 2354 C C . GLU A 1 286 ? 4.201 -4.493 28.010 1.00 87.56 286 GLU A C 1
ATOM 2356 O O . GLU A 1 286 ? 5.170 -3.746 28.101 1.00 87.56 286 GLU A O 1
ATOM 2361 N N . ARG A 1 287 ? 2.964 -4.067 28.298 1.00 88.50 287 ARG A N 1
ATOM 2362 C CA . ARG A 1 287 ? 2.595 -2.681 28.631 1.00 88.50 287 ARG A CA 1
ATOM 2363 C C . ARG A 1 287 ? 1.689 -2.661 29.871 1.00 88.50 287 ARG A C 1
ATOM 2365 O O . ARG A 1 287 ? 0.511 -2.314 29.765 1.00 88.50 287 ARG A O 1
ATOM 2372 N N . PRO A 1 288 ? 2.207 -3.025 31.060 1.00 89.69 288 PRO A N 1
ATOM 2373 C CA . PRO A 1 288 ? 1.399 -3.103 32.280 1.00 89.69 288 PRO A CA 1
ATOM 2374 C C . PRO A 1 288 ? 0.763 -1.755 32.654 1.00 89.69 288 PRO A C 1
ATOM 2376 O O . PRO A 1 288 ? -0.380 -1.721 33.109 1.00 89.69 288 PRO A O 1
ATOM 2379 N N . ASP A 1 289 ? 1.446 -0.644 32.370 1.00 91.00 289 ASP A N 1
ATOM 2380 C CA . ASP A 1 289 ? 0.934 0.710 32.610 1.00 91.00 289 ASP A CA 1
ATOM 2381 C C . ASP A 1 289 ? -0.369 0.986 31.845 1.00 91.00 289 ASP A C 1
ATOM 2383 O O . ASP A 1 289 ? -1.253 1.693 32.329 1.00 91.00 289 ASP A O 1
ATOM 2387 N N . TRP A 1 290 ? -0.525 0.396 30.654 1.00 90.31 290 TRP A N 1
ATOM 2388 C CA . TRP A 1 290 ? -1.723 0.565 29.829 1.00 90.31 290 TRP A CA 1
ATOM 2389 C C . TRP A 1 290 ? -2.919 -0.172 30.423 1.00 90.31 290 TRP A C 1
ATOM 2391 O O . TRP A 1 290 ? -4.039 0.330 30.368 1.00 90.31 290 TRP A O 1
ATOM 2401 N N . ILE A 1 291 ? -2.683 -1.328 31.048 1.00 90.62 291 ILE A N 1
ATOM 2402 C CA . ILE A 1 291 ? -3.719 -2.075 31.767 1.00 90.62 291 ILE A CA 1
ATOM 2403 C C . ILE A 1 291 ? -4.201 -1.256 32.967 1.00 90.62 291 ILE A C 1
ATOM 2405 O O . ILE A 1 291 ? -5.407 -1.085 33.136 1.00 90.62 291 ILE A O 1
ATOM 2409 N N . GLY A 1 292 ? -3.275 -0.695 33.753 1.00 91.50 292 GLY A N 1
ATOM 2410 C CA . GLY A 1 292 ? -3.617 0.164 34.890 1.00 91.50 292 GLY A CA 1
ATOM 2411 C C . GLY A 1 292 ? -4.409 1.405 34.469 1.00 91.50 292 GLY A C 1
ATOM 2412 O O . GLY A 1 292 ? -5.417 1.744 35.088 1.00 91.50 292 GLY A O 1
ATOM 2413 N N . LYS A 1 293 ? -4.017 2.045 33.361 1.00 92.19 293 LYS A N 1
ATOM 2414 C CA . LYS A 1 293 ? -4.766 3.170 32.785 1.00 92.19 293 LYS A CA 1
ATOM 2415 C C . LYS A 1 293 ? -6.168 2.756 32.332 1.00 92.19 293 LYS A C 1
ATOM 2417 O O . LYS A 1 293 ? -7.132 3.450 32.641 1.00 92.19 293 LYS A O 1
ATOM 2422 N N . ALA A 1 294 ? -6.303 1.628 31.633 1.00 91.50 294 ALA A N 1
ATOM 2423 C CA . ALA A 1 294 ? -7.601 1.120 31.192 1.00 91.50 294 ALA A CA 1
ATOM 2424 C C . ALA A 1 294 ? -8.528 0.805 32.380 1.00 91.50 294 ALA A C 1
ATOM 2426 O O . ALA A 1 294 ? -9.708 1.144 32.330 1.00 91.50 294 ALA A O 1
ATOM 2427 N N . GLN A 1 295 ? -7.997 0.229 33.465 1.00 92.88 295 GLN A N 1
ATOM 2428 C CA . GLN A 1 295 ? -8.733 0.015 34.718 1.00 92.88 295 GLN A CA 1
ATOM 2429 C C . GLN A 1 295 ? -9.246 1.328 35.304 1.00 92.88 295 GLN A C 1
ATOM 2431 O O . GLN A 1 295 ? -10.444 1.457 35.517 1.00 92.88 295 GLN A O 1
ATOM 2436 N N . GLN A 1 296 ? -8.383 2.335 35.451 1.00 94.00 296 GLN A N 1
ATOM 2437 C CA . GLN A 1 296 ? -8.786 3.650 35.960 1.00 94.00 296 GLN A CA 1
ATOM 2438 C C . GLN A 1 296 ? -9.869 4.314 35.098 1.00 94.00 296 GLN A C 1
ATOM 2440 O O . GLN A 1 296 ? -10.808 4.902 35.632 1.00 94.00 296 GLN A O 1
ATOM 2445 N N . LEU A 1 297 ? -9.756 4.217 33.768 1.00 93.44 297 LEU A N 1
ATOM 2446 C CA . LEU A 1 297 ? -10.746 4.769 32.839 1.00 93.44 297 LEU A CA 1
ATOM 2447 C C . LEU A 1 297 ? -12.101 4.058 32.961 1.00 93.44 297 LEU A C 1
ATOM 2449 O O . LEU A 1 297 ? -13.136 4.724 32.994 1.00 93.44 297 LEU A O 1
ATOM 2453 N N . ILE A 1 298 ? -12.105 2.723 33.040 1.00 92.44 298 ILE A N 1
ATOM 2454 C CA . ILE A 1 298 ? -13.333 1.935 33.223 1.00 92.44 298 ILE A CA 1
ATOM 2455 C C . ILE A 1 298 ? -13.940 2.189 34.604 1.00 92.44 298 ILE A C 1
ATOM 2457 O O . ILE A 1 298 ? -15.153 2.352 34.697 1.00 92.44 298 ILE A O 1
ATOM 2461 N N . ASP A 1 299 ? -13.128 2.269 35.657 1.00 92.94 299 ASP A N 1
ATOM 2462 C CA . ASP A 1 299 ? -13.594 2.564 37.012 1.00 92.94 299 ASP A CA 1
ATOM 2463 C C . ASP A 1 299 ? -14.235 3.949 37.079 1.00 92.94 299 ASP A C 1
ATOM 2465 O O . ASP A 1 299 ? -15.322 4.089 37.636 1.00 92.94 299 ASP A O 1
ATOM 2469 N N . GLY A 1 300 ? -13.602 4.958 36.470 1.00 93.00 300 GLY A N 1
ATOM 2470 C CA . GLY A 1 300 ? -14.156 6.306 36.347 1.00 93.00 300 GLY A CA 1
ATOM 2471 C C . GLY A 1 300 ? -15.513 6.302 35.646 1.00 93.00 300 GLY A C 1
ATOM 2472 O O . GLY A 1 300 ? -16.482 6.825 36.193 1.00 93.00 300 GLY A O 1
ATOM 2473 N N . LEU A 1 301 ? -15.607 5.617 34.500 1.00 91.75 301 LEU A N 1
ATOM 2474 C CA . LEU A 1 301 ? -16.873 5.437 33.788 1.00 91.75 301 LEU A CA 1
ATOM 2475 C C . LEU A 1 301 ? -17.909 4.724 34.672 1.00 91.75 301 LEU A C 1
ATOM 2477 O O . LEU A 1 301 ? -19.047 5.161 34.776 1.00 91.75 301 LEU A O 1
ATOM 2481 N N . TRP A 1 302 ? -17.529 3.653 35.367 1.00 90.69 302 TRP A N 1
ATOM 2482 C CA . TRP A 1 302 ? -18.426 2.923 36.260 1.00 90.69 302 TRP A CA 1
ATOM 2483 C C . TRP A 1 302 ? -18.973 3.802 37.394 1.00 90.69 302 TRP A C 1
ATOM 2485 O O . TRP A 1 302 ? -20.153 3.688 37.728 1.00 90.69 302 TRP A O 1
ATOM 2495 N N . GLN A 1 303 ? -18.172 4.714 37.959 1.00 92.25 303 GLN A N 1
ATOM 2496 C CA . GLN A 1 303 ? -18.649 5.640 38.995 1.00 92.25 303 GLN A CA 1
ATOM 2497 C C . GLN A 1 303 ? -19.802 6.531 38.515 1.00 92.25 303 GLN A C 1
ATOM 2499 O O . GLN A 1 303 ? -20.685 6.843 39.316 1.00 92.25 303 GLN A O 1
ATOM 2504 N N . GLU A 1 304 ? -19.815 6.914 37.236 1.00 89.62 304 GLU A N 1
ATOM 2505 C CA . GLU A 1 304 ? -20.897 7.704 36.635 1.00 89.62 304 GLU A CA 1
ATOM 2506 C C . GLU A 1 304 ? -22.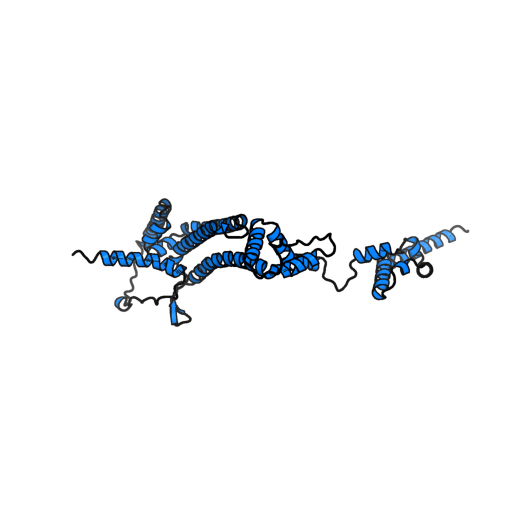187 6.882 36.503 1.00 89.62 304 GLU A C 1
ATOM 2508 O O . GLU A 1 304 ? -23.281 7.388 36.757 1.00 89.62 304 GLU A O 1
ATOM 2513 N N . TYR A 1 305 ? -22.066 5.597 36.158 1.00 86.75 305 TYR A N 1
ATOM 2514 C CA . TYR A 1 305 ? -23.217 4.732 35.886 1.00 86.75 305 TYR A CA 1
ATOM 2515 C C . TYR A 1 305 ? -23.775 4.023 37.124 1.00 86.75 305 TYR A C 1
ATOM 2517 O O . TYR A 1 305 ? -24.966 3.716 37.152 1.00 86.75 305 TYR A O 1
ATOM 2525 N N . LYS A 1 306 ? -22.970 3.780 38.168 1.00 86.94 306 LYS A N 1
ATOM 2526 C CA . LYS A 1 306 ? -23.371 2.951 39.324 1.00 86.94 306 LYS A CA 1
ATOM 2527 C C . LYS A 1 306 ? -24.606 3.466 40.077 1.00 86.94 306 LYS A C 1
ATOM 2529 O O . LYS A 1 306 ? -25.271 2.685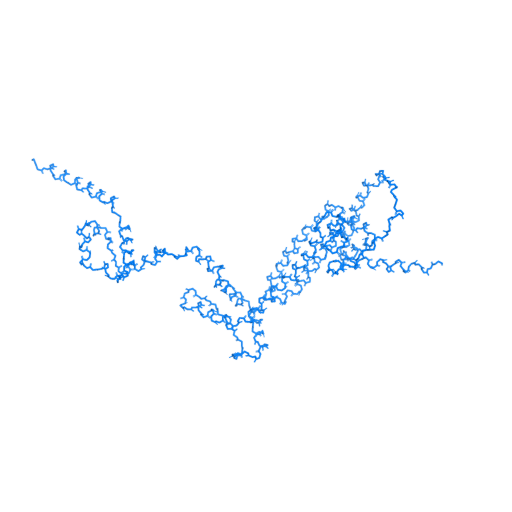 40.747 1.00 86.94 306 LYS A O 1
ATOM 2534 N N . GLN A 1 307 ? -24.860 4.778 40.030 1.00 85.25 307 GLN A N 1
ATOM 2535 C CA . GLN A 1 307 ? -25.969 5.427 40.743 1.00 85.25 307 GLN A CA 1
ATOM 2536 C C . GLN A 1 307 ? -27.215 5.607 39.872 1.00 85.25 307 GLN A C 1
ATOM 2538 O O . GLN A 1 307 ? -28.242 6.077 40.362 1.00 85.25 307 GLN A O 1
ATOM 2543 N N . LEU A 1 308 ? -27.138 5.280 38.579 1.00 83.75 308 LEU A N 1
ATOM 2544 C CA . LEU A 1 308 ? -28.281 5.420 37.693 1.00 83.75 308 LEU A CA 1
ATOM 2545 C C . LEU A 1 308 ? -29.332 4.356 38.039 1.00 83.75 308 LEU A C 1
ATOM 2547 O O . LEU A 1 308 ? -28.987 3.187 38.234 1.00 83.75 308 LEU A O 1
ATOM 2551 N N . PRO A 1 309 ? -30.620 4.733 38.117 1.00 79.81 309 PRO A N 1
ATOM 2552 C CA . PRO A 1 309 ? -31.681 3.779 38.383 1.00 79.81 309 PRO A CA 1
ATOM 2553 C C . PRO A 1 309 ? -31.727 2.760 37.246 1.00 79.81 309 PRO A C 1
ATOM 2555 O O . PRO A 1 309 ? -31.935 3.113 36.084 1.00 79.81 309 PRO A O 1
ATOM 2558 N N . VAL A 1 310 ? -31.535 1.486 37.581 1.00 71.69 310 VAL A N 1
ATOM 2559 C CA . VAL A 1 310 ? -31.582 0.421 36.583 1.00 71.69 310 VAL A CA 1
ATOM 2560 C C . VAL A 1 310 ? -33.039 0.176 36.204 1.00 71.69 310 VAL A C 1
ATOM 2562 O O . VAL A 1 310 ? -33.783 -0.490 36.923 1.00 71.69 310 VAL A O 1
ATOM 2565 N N . GLN A 1 311 ? -33.464 0.728 35.070 1.00 60.56 311 GLN A N 1
ATOM 2566 C CA . GLN A 1 311 ? -34.750 0.405 34.459 1.00 60.56 311 GLN A CA 1
ATOM 2567 C C . GLN A 1 311 ? -34.652 -0.974 33.798 1.00 60.56 311 GLN A C 1
ATOM 2569 O O . GLN A 1 311 ? -34.514 -1.100 32.585 1.00 60.56 311 GLN A O 1
ATOM 2574 N N . PHE A 1 312 ? -34.696 -2.034 34.606 1.00 52.94 312 PHE A N 1
ATOM 2575 C CA . PHE A 1 312 ? -34.980 -3.366 34.086 1.00 52.94 312 PHE A CA 1
ATOM 2576 C C . PHE A 1 312 ? -36.464 -3.423 33.723 1.00 52.94 312 PHE A C 1
ATOM 2578 O O . PHE A 1 312 ? -37.301 -3.812 34.539 1.00 52.94 312 PHE A O 1
ATOM 2585 N N . GLU A 1 313 ? -36.810 -3.076 32.485 1.00 53.97 313 GLU A N 1
ATOM 2586 C CA . GLU A 1 313 ? -38.002 -3.675 31.896 1.00 53.97 313 GLU A CA 1
ATOM 2587 C C . GLU A 1 313 ? -37.738 -5.181 31.854 1.00 53.97 313 GLU A C 1
ATOM 2589 O O . GLU A 1 313 ? -36.869 -5.649 31.111 1.00 53.97 313 GLU A O 1
ATOM 2594 N N . ARG A 1 314 ? -38.437 -5.947 32.705 1.00 48.62 314 ARG A N 1
ATOM 2595 C CA . ARG A 1 314 ? -38.522 -7.409 32.604 1.00 48.62 314 ARG A CA 1
ATOM 2596 C C . ARG A 1 314 ? -39.247 -7.751 31.301 1.00 48.62 314 ARG A C 1
ATOM 2598 O O . ARG A 1 314 ? -40.408 -8.145 31.302 1.00 48.62 314 ARG A O 1
ATOM 2605 N N . GLY A 1 315 ? -38.565 -7.573 30.175 1.00 55.22 315 GLY A N 1
ATOM 2606 C CA . GLY A 1 315 ? -38.870 -8.313 28.966 1.00 55.22 315 GLY A CA 1
ATOM 2607 C C . GLY A 1 315 ? -38.721 -9.805 29.255 1.00 55.22 315 GLY A C 1
ATOM 2608 O O . GLY A 1 315 ? -38.043 -10.202 30.202 1.00 55.22 315 GLY A O 1
ATOM 2609 N N . ASN A 1 316 ? -39.377 -10.640 28.458 1.00 49.06 316 ASN A N 1
ATOM 2610 C CA . ASN A 1 316 ? -39.350 -12.099 28.573 1.00 49.06 316 ASN A CA 1
ATOM 2611 C C . ASN A 1 316 ? -37.957 -12.660 28.189 1.00 49.06 316 ASN A C 1
ATOM 2613 O O . ASN A 1 316 ? -37.813 -13.367 27.194 1.00 49.06 316 ASN A O 1
ATOM 2617 N N . TYR A 1 317 ? -36.904 -12.313 28.939 1.00 51.47 317 TYR A N 1
ATOM 2618 C CA . TYR A 1 317 ? -35.525 -12.740 28.675 1.00 51.47 317 TYR A CA 1
ATOM 2619 C C . TYR A 1 317 ? -35.380 -14.269 28.744 1.00 51.47 317 TYR A C 1
ATOM 2621 O O . TYR A 1 317 ? -34.547 -14.822 28.035 1.00 51.47 317 TYR A O 1
ATOM 2629 N N . ASP A 1 318 ? -36.259 -14.958 29.479 1.00 50.62 318 ASP A N 1
ATOM 2630 C CA . ASP A 1 318 ? -36.339 -16.427 29.528 1.00 50.62 318 ASP A CA 1
ATOM 2631 C C . ASP A 1 318 ? -36.696 -17.064 28.170 1.00 50.62 318 ASP A C 1
ATOM 2633 O O . ASP A 1 318 ? -36.444 -18.247 27.943 1.00 50.62 318 ASP A O 1
ATOM 2637 N N . GLN A 1 319 ? -37.267 -16.293 27.234 1.00 50.72 319 GLN A N 1
ATOM 2638 C CA . GLN A 1 319 ? -37.557 -16.751 25.870 1.00 50.72 319 GLN A CA 1
ATOM 2639 C C . GLN A 1 319 ? -36.408 -16.480 24.885 1.00 50.72 319 GLN A C 1
ATOM 2641 O O . GLN A 1 319 ? -36.417 -17.018 23.772 1.00 50.72 319 GLN A O 1
ATOM 2646 N N . LEU A 1 320 ? -35.404 -15.684 25.269 1.00 48.94 320 LEU A N 1
ATOM 2647 C CA . LEU A 1 320 ? -34.225 -15.432 24.445 1.00 48.94 320 LEU A CA 1
ATOM 2648 C C . LEU A 1 320 ? -33.285 -16.632 24.549 1.00 48.94 320 LEU A C 1
ATOM 2650 O O . LEU A 1 320 ? -32.449 -16.740 25.443 1.00 48.94 320 LEU A O 1
ATOM 2654 N N . ARG A 1 321 ? -33.419 -17.566 23.608 1.00 45.53 321 ARG A N 1
ATOM 2655 C CA . ARG A 1 321 ? -32.450 -18.656 23.462 1.00 45.53 321 ARG A CA 1
ATOM 2656 C C . ARG A 1 321 ? -31.066 -18.065 23.157 1.00 45.53 321 ARG A C 1
ATOM 2658 O O . ARG A 1 321 ? -30.996 -17.144 22.342 1.00 45.53 321 ARG A O 1
ATOM 2665 N N . PRO A 1 322 ? -29.968 -18.617 23.712 1.00 44.03 322 PRO A N 1
ATOM 2666 C CA . PRO A 1 322 ? -28.621 -18.269 23.278 1.00 44.03 322 PRO A CA 1
ATOM 2667 C C . PRO A 1 322 ? -28.524 -18.494 21.769 1.00 44.03 322 PRO A C 1
ATOM 2669 O O . PRO A 1 322 ? -28.628 -19.625 21.284 1.00 44.03 322 PRO A O 1
ATOM 2672 N N . ILE A 1 323 ? -28.401 -17.409 21.010 1.00 44.53 323 ILE A N 1
ATOM 2673 C CA . ILE A 1 323 ? -28.357 -17.489 19.554 1.00 44.53 323 ILE A CA 1
ATOM 2674 C C . ILE A 1 323 ? -27.018 -18.125 19.187 1.00 44.53 323 ILE A C 1
ATOM 2676 O O . ILE A 1 323 ? -25.953 -17.535 19.375 1.00 44.53 323 ILE A O 1
ATOM 2680 N N . LYS A 1 324 ? -27.066 -19.359 18.675 1.00 37.28 324 LYS A N 1
ATOM 2681 C CA . LYS A 1 324 ? -25.892 -20.032 18.119 1.00 37.28 324 LYS A CA 1
ATOM 2682 C C . LYS A 1 324 ? -25.440 -19.240 16.896 1.00 37.28 324 LYS A C 1
ATOM 2684 O O . LYS A 1 324 ? -26.087 -19.283 15.852 1.00 37.28 324 LYS A O 1
ATOM 2689 N N . ARG A 1 325 ? -24.332 -18.508 17.032 1.00 41.75 325 ARG A N 1
ATOM 2690 C CA . ARG A 1 325 ? -23.691 -17.820 15.910 1.00 41.75 325 ARG A CA 1
ATOM 2691 C C . ARG A 1 325 ? -23.296 -18.879 14.880 1.00 41.75 325 ARG A C 1
ATOM 2693 O O . ARG A 1 325 ? -22.577 -19.825 15.203 1.00 41.75 325 ARG A O 1
ATOM 2700 N N . ALA A 1 326 ? -23.809 -18.762 13.658 1.00 41.09 326 ALA A N 1
ATOM 2701 C CA . ALA A 1 326 ? -23.409 -19.651 12.577 1.00 41.09 326 ALA A CA 1
ATOM 2702 C C . ALA A 1 326 ? -21.904 -19.480 12.332 1.00 41.09 326 ALA A C 1
ATOM 2704 O O . ALA A 1 326 ? -21.437 -18.347 12.217 1.00 41.09 326 ALA A O 1
ATOM 2705 N N . LYS A 1 327 ? -21.163 -20.594 12.248 1.00 41.38 327 LYS A N 1
ATOM 2706 C CA . LYS A 1 327 ? -19.741 -20.606 11.874 1.00 41.38 327 LYS A CA 1
ATOM 2707 C C . LYS A 1 327 ? -19.579 -19.797 10.578 1.00 41.38 327 LYS A C 1
ATOM 2709 O O . LYS A 1 327 ? -20.153 -20.141 9.537 1.00 41.38 327 LYS A O 1
ATOM 2714 N N . GLU A 1 328 ? -18.902 -18.656 10.670 1.00 52.44 328 GLU A N 1
ATOM 2715 C CA . GLU A 1 328 ? -18.599 -17.807 9.520 1.00 52.44 328 GLU A CA 1
ATOM 2716 C C . GLU A 1 328 ? -17.685 -18.587 8.551 1.00 52.44 328 GLU A C 1
ATOM 2718 O O . GLU A 1 328 ? -17.066 -19.583 8.927 1.00 52.44 328 GLU A O 1
ATOM 2723 N N . VAL A 1 329 ? -17.613 -18.169 7.280 1.00 48.34 329 VAL A N 1
ATOM 2724 C CA . VAL A 1 329 ? -16.409 -18.501 6.503 1.00 48.34 329 VAL A CA 1
ATOM 2725 C C . VAL A 1 329 ? -15.334 -17.679 7.187 1.00 48.34 329 VAL A C 1
ATOM 2727 O O . VAL A 1 329 ? -15.409 -16.456 7.133 1.00 48.34 329 VAL A O 1
ATOM 2730 N N . GLU A 1 330 ? -14.483 -18.350 7.952 1.00 56.66 330 GLU A N 1
ATOM 2731 C CA . GLU A 1 330 ? -13.596 -17.737 8.934 1.00 56.66 330 GLU A CA 1
ATOM 2732 C C . GLU A 1 330 ? -12.670 -16.735 8.235 1.00 56.66 330 GLU A C 1
ATOM 2734 O O . GLU A 1 330 ? -11.685 -17.116 7.602 1.00 56.66 330 GLU A O 1
ATOM 2739 N N . ASP A 1 331 ? -13.018 -15.445 8.276 1.00 71.56 331 ASP A N 1
ATOM 2740 C CA . ASP A 1 331 ? -12.061 -14.416 7.896 1.00 71.56 331 ASP A CA 1
ATOM 2741 C C . ASP A 1 331 ? -10.987 -14.326 8.991 1.00 71.56 331 ASP A C 1
ATOM 2743 O O . ASP A 1 331 ? -11.220 -14.650 10.162 1.00 71.56 331 ASP A O 1
ATOM 2747 N N . SER A 1 332 ? -9.774 -13.936 8.602 1.00 82.62 332 SER A N 1
ATOM 2748 C CA . SER A 1 332 ? -8.606 -13.969 9.490 1.00 82.62 332 SER A CA 1
ATOM 2749 C C . SER A 1 332 ? -8.800 -13.133 10.757 1.00 82.62 332 SER A C 1
ATOM 2751 O O . SER A 1 332 ? -8.272 -13.475 11.814 1.00 82.62 332 SER A O 1
ATOM 2753 N N . PHE A 1 333 ? -9.576 -12.050 10.672 1.00 85.75 333 PHE A N 1
ATOM 2754 C CA . PHE A 1 333 ? -9.846 -11.180 11.811 1.00 85.75 333 PHE A CA 1
ATOM 2755 C C . PHE A 1 333 ? -10.920 -11.764 12.746 1.00 85.75 333 PHE A C 1
ATOM 2757 O O . PHE A 1 333 ? -10.828 -11.644 13.964 1.00 85.75 333 PHE A O 1
ATOM 2764 N N . SER A 1 334 ? -11.916 -12.461 12.209 1.00 81.44 334 SER A N 1
ATOM 2765 C CA . SER A 1 334 ? -12.936 -13.192 12.963 1.00 81.44 334 SER A CA 1
ATOM 2766 C C . SER A 1 334 ? -12.329 -14.364 13.715 1.00 81.44 334 SER A C 1
ATOM 2768 O O . SER A 1 334 ? -12.591 -14.496 14.907 1.00 81.44 334 SER A O 1
ATOM 2770 N N . SER A 1 335 ? -11.440 -15.120 13.064 1.00 84.44 335 SER A N 1
ATOM 2771 C CA . SER A 1 335 ? -10.656 -16.172 13.719 1.00 84.44 335 SER A CA 1
ATOM 2772 C C . SER A 1 335 ? -9.805 -15.606 14.861 1.00 84.44 335 SER A C 1
ATOM 2774 O O . SER A 1 335 ? -9.800 -16.134 15.974 1.00 84.44 335 SER A O 1
ATOM 2776 N N . TYR A 1 336 ? -9.158 -14.456 14.634 1.00 85.81 336 TYR A N 1
ATOM 2777 C CA . TYR A 1 336 ? -8.423 -13.750 15.681 1.00 85.81 336 TYR A CA 1
ATOM 2778 C C . TYR A 1 336 ? -9.321 -13.366 16.866 1.00 85.81 336 TYR A C 1
ATOM 2780 O O . TYR A 1 336 ? -8.975 -13.670 18.006 1.00 85.81 336 TYR A O 1
ATOM 2788 N N . LEU A 1 337 ? -10.494 -12.772 16.630 1.00 82.62 337 LEU A N 1
ATOM 2789 C CA . LEU A 1 337 ? -11.446 -12.435 17.696 1.00 82.62 337 LEU A CA 1
ATOM 2790 C C . LEU A 1 337 ? -11.954 -13.680 18.442 1.00 82.62 337 LEU A C 1
ATOM 2792 O O . LEU A 1 337 ? -12.072 -13.667 19.668 1.00 82.62 337 LEU A O 1
ATOM 2796 N N . ASP A 1 338 ? -12.236 -14.765 17.724 1.00 81.19 338 ASP A N 1
ATOM 2797 C CA . ASP A 1 338 ? -12.728 -16.021 18.297 1.00 81.19 338 ASP A CA 1
ATOM 2798 C C . ASP A 1 338 ? -11.651 -16.764 19.106 1.00 81.19 338 ASP A C 1
ATOM 2800 O O . ASP A 1 338 ? -11.979 -17.474 20.066 1.00 81.19 338 ASP A O 1
ATOM 2804 N N . SER A 1 339 ? -10.365 -16.528 18.818 1.00 81.88 339 SER A N 1
ATOM 2805 C CA . SER A 1 339 ? -9.246 -17.059 19.610 1.00 81.88 339 SER A CA 1
ATOM 2806 C C . SER A 1 339 ? -9.274 -16.584 21.072 1.00 81.88 339 SER A C 1
ATOM 2808 O O . SER A 1 339 ? -8.915 -17.334 21.986 1.00 81.88 339 SER A O 1
ATOM 2810 N N . PHE A 1 340 ? -9.785 -15.374 21.328 1.00 74.12 340 PHE A N 1
ATOM 2811 C CA . PHE A 1 340 ? -9.955 -14.850 22.686 1.00 74.12 340 PHE A CA 1
ATOM 2812 C C . PHE A 1 340 ? -11.193 -15.416 23.378 1.00 74.12 340 PHE A C 1
ATOM 2814 O O . PHE A 1 340 ? -11.167 -15.632 24.586 1.00 74.12 340 PHE A O 1
ATOM 2821 N N . LYS A 1 341 ? -12.248 -15.727 22.618 1.00 70.56 341 LYS A N 1
ATOM 2822 C CA . LYS A 1 341 ? -13.488 -16.309 23.155 1.00 70.56 341 LYS A CA 1
ATOM 2823 C C . LYS A 1 341 ? -13.289 -17.758 23.603 1.00 70.56 341 LYS A C 1
ATOM 2825 O O . LYS A 1 341 ? -13.789 -18.160 24.649 1.00 70.56 341 LYS A O 1
ATOM 2830 N N . SER A 1 342 ? -12.513 -18.521 22.834 1.00 55.88 342 SER A N 1
ATOM 2831 C CA . SER A 1 342 ? -12.319 -19.965 23.035 1.00 55.88 342 SER A CA 1
ATOM 2832 C C . SER A 1 342 ? -11.460 -20.314 24.254 1.00 55.88 342 SER A C 1
ATOM 2834 O O . SER A 1 342 ? -11.526 -21.431 24.755 1.00 55.88 342 SER A O 1
ATOM 2836 N N . THR A 1 343 ? -10.656 -19.379 24.777 1.00 52.50 343 THR A N 1
ATOM 2837 C CA . THR A 1 343 ? -9.868 -19.677 25.988 1.00 52.50 343 THR A CA 1
ATOM 2838 C C . THR A 1 343 ? -10.702 -19.631 27.271 1.00 52.50 343 THR A C 1
ATOM 2840 O O . THR A 1 343 ? -10.291 -20.167 28.298 1.00 52.50 343 THR A O 1
ATOM 2843 N N . THR A 1 344 ? -11.872 -18.994 27.225 1.00 47.47 344 THR A N 1
ATOM 2844 C CA . THR A 1 344 ? -12.755 -18.844 28.385 1.00 47.47 344 THR A CA 1
ATOM 2845 C C . THR A 1 344 ? -13.619 -20.084 28.604 1.00 47.47 344 THR A C 1
ATOM 2847 O O . THR A 1 344 ? -13.822 -20.474 29.750 1.00 47.47 344 THR A O 1
ATOM 2850 N N . THR A 1 345 ? -14.061 -20.762 27.537 1.00 45.72 345 THR A N 1
ATOM 2851 C CA . THR A 1 345 ? -14.834 -22.014 27.650 1.00 45.72 345 THR A CA 1
ATOM 2852 C C . THR A 1 345 ? -14.025 -23.124 28.323 1.00 45.72 345 THR A C 1
ATOM 2854 O O . THR A 1 345 ? -14.536 -23.777 29.223 1.00 45.72 345 THR A O 1
ATOM 2857 N N . ALA A 1 346 ? -12.730 -23.246 28.010 1.00 44.56 346 ALA A N 1
ATOM 2858 C CA . ALA A 1 346 ? -11.846 -24.223 28.655 1.00 44.56 346 ALA A CA 1
ATOM 2859 C C . ALA A 1 346 ? -11.629 -23.966 30.163 1.00 44.56 346 ALA A C 1
ATOM 2861 O O . ALA A 1 346 ? -11.406 -24.902 30.925 1.00 44.56 346 ALA A O 1
ATOM 2862 N N . ARG A 1 347 ? -11.699 -22.704 30.616 1.00 46.81 347 ARG A N 1
ATOM 2863 C CA . ARG A 1 347 ? -11.607 -22.362 32.049 1.00 46.81 347 ARG A CA 1
ATOM 2864 C C . ARG A 1 347 ? -12.901 -22.632 32.816 1.00 46.81 347 ARG A C 1
ATOM 2866 O O . ARG A 1 347 ? -12.833 -22.816 34.023 1.00 46.81 347 ARG A O 1
ATOM 2873 N N . LEU A 1 348 ? -14.048 -22.622 32.140 1.00 44.72 348 LEU A N 1
ATOM 2874 C CA . LEU A 1 348 ? -15.338 -22.940 32.753 1.00 44.72 348 LEU A CA 1
ATOM 2875 C C . LEU A 1 348 ? -15.537 -24.458 32.859 1.00 44.72 348 LEU A C 1
ATOM 2877 O O . LEU A 1 348 ? -15.950 -24.928 33.908 1.00 44.72 348 LEU A O 1
ATOM 2881 N N . GLU A 1 349 ? -15.132 -25.226 31.844 1.00 40.78 349 GLU A N 1
ATOM 2882 C CA . GLU A 1 349 ? -15.188 -26.699 31.880 1.00 40.78 349 GLU A CA 1
ATOM 2883 C C . GLU A 1 349 ? -14.210 -27.316 32.899 1.00 40.78 349 GLU A C 1
ATOM 2885 O O . GLU A 1 349 ? -14.468 -28.386 33.439 1.00 40.78 349 GLU A O 1
ATOM 2890 N N . GLY A 1 350 ? -13.100 -26.637 33.213 1.00 36.72 350 GLY A N 1
ATOM 2891 C CA . GLY A 1 350 ? -12.135 -27.089 34.223 1.00 36.72 350 GLY A CA 1
ATOM 2892 C C . GLY A 1 350 ? -12.532 -26.821 35.680 1.00 36.72 350 GLY A C 1
ATOM 2893 O O . GLY A 1 350 ? -11.793 -27.223 36.572 1.00 36.72 350 GLY A O 1
ATOM 2894 N N . ASN A 1 351 ? -13.654 -26.134 35.927 1.00 36.69 351 ASN A N 1
ATOM 2895 C CA . ASN A 1 351 ? -14.103 -25.741 37.269 1.00 36.69 351 ASN A CA 1
ATOM 2896 C C . ASN A 1 351 ? -15.403 -26.447 37.709 1.00 36.69 351 ASN A C 1
ATOM 2898 O O . ASN A 1 351 ? -15.912 -26.148 38.782 1.00 36.69 351 ASN A O 1
ATOM 2902 N N . GLU A 1 352 ? -15.931 -27.377 36.904 1.00 35.47 352 GLU A N 1
ATOM 2903 C CA . GLU A 1 352 ? -17.112 -28.204 37.227 1.00 35.47 352 GLU A CA 1
ATOM 2904 C C . GLU A 1 352 ? -16.734 -29.589 37.801 1.00 35.47 352 GLU A C 1
ATOM 2906 O O . GLU A 1 352 ? -17.536 -30.519 37.776 1.00 35.47 352 GLU A O 1
ATOM 2911 N N . GLY A 1 353 ? -15.498 -29.752 38.290 1.00 37.31 353 GLY A N 1
ATOM 2912 C CA . GLY A 1 353 ? -14.925 -31.055 38.647 1.00 37.31 353 GLY A CA 1
ATOM 2913 C C . GLY A 1 353 ? -14.572 -31.293 40.115 1.00 37.31 353 GLY A C 1
ATOM 2914 O O . GLY A 1 353 ? -13.994 -32.338 40.376 1.00 37.31 353 GLY A O 1
ATOM 2915 N N . ASP A 1 354 ? -14.888 -30.385 41.042 1.00 36.12 354 ASP A N 1
ATOM 2916 C CA . ASP A 1 354 ? -14.671 -30.589 42.484 1.00 36.12 354 ASP A CA 1
ATOM 2917 C C . ASP A 1 354 ? -15.803 -29.923 43.298 1.00 36.12 354 ASP A C 1
ATOM 2919 O O . ASP A 1 354 ? -15.653 -28.808 43.799 1.00 36.12 354 ASP A O 1
ATOM 2923 N N . GLU A 1 355 ? -16.938 -30.616 43.424 1.00 32.81 355 GLU A N 1
ATOM 2924 C CA . GLU A 1 355 ? -17.852 -30.538 44.582 1.00 32.81 355 GLU A CA 1
ATOM 2925 C C . GLU A 1 355 ? -18.301 -31.945 44.993 1.00 32.81 355 GLU A C 1
ATOM 2927 O O . GLU A 1 355 ? -18.678 -32.739 44.096 1.00 32.81 355 GLU A O 1
#

pLDDT: mean 79.08, std 16.34, range [32.81, 96.12]

Sequence (355 aa):
MFSQKTSETAVADDQFINHLKKRFTKDAFQRKLVRWIVETNQPFRVAESESLRDIFNYLNPIISATDAHLSHDSIRRRITDDGVLEDDIDAEAYDVWLKRGPIGKLHNTMVWINRSNRVTEMLREAQRQDTEKSWPGSLDVIIGNNTRWLSQFYMMSRALKVRPYIDTVIADTIGFYHDLLRHFETCVKKLEGDGKQRIRKGGKEAAYGLVQDICPAYEWLMGHLEEAKSRADRTPEPAQCRTNINFAWVKLNKYYSAIDQSPVYYAATVLHPAIRWDFLHRAYRERPDWIGKAQQLIDGLWQEYKQLPVQFERGNYDQLRPIKRAKEVEDSFSSYLDSFKSTTTARLEGNEGDE

Foldseek 3Di:
DPPPVVVVVVVVVVVVVVVVCVVDDLVVVLVVVLVVCVVVVHQLQVLVDPVVVVVVCVVPVVCVVVVSGDHSVRSVCCCVPVVPDVVDQDPVRVVCCCCPNPLVVLLVLLCLCVVFPLSVVQLQVLVVVDPPQPDPGGDHAQHADPPDPCSSVSNVVVCVSSVVSSVVLVCQQVVLVCVLVVLVVLLVVQLPFDQDWDQDDPRATDGGNQLLCVLVSLLSNLVSLVVSLVVLVVHSCSPVSNVVSVVVNVVSVVVNVVCLVALVSLLSNQPPPLQHCVVVCVSCVVPVVVSVSSVVSVVVVCVVVVPDPDPPPPDVVVPDDPDDRPDDVDDPSNVSVVVSSVVVVVVVVVPVPDD

Radius of gyration: 39.39 Å; chains: 1; bounding box: 63×111×102 Å

InterPro domains:
  IPR012337 Ribonuclease H-like superfamily [SSF53098] (95-313)
  IPR052035 Zinc finger BED domain-containing [PTHR46481] (103-337)

Organism: Fusarium langsethiae (NCBI:txid179993)

Secondary structure (DSSP, 8-state):
--SSHHHHHHHHHHHHHHHHHHH--HHHHHHHHHHHHHHTT--GGGGG-HHHHHHHHHH-THHHHTT----HHHHHHHHHHS---TTS--HHHHHHHHHHSHHHHHHHHHHHHHH-HHHHHHHHHHHHH-SS-SSSS-PPP----TTSTTHHHHHHHHHHHTHHHHHHHHHHHHHHHHHHHHHHHHHHHHHSS-S--EEETTTEEE----GGGHHHHHHHHHHHHHHHHHHGGGSS-HHHHHHHHHHHHHHHHHHHHHGGG-THHHHHHHHSTTTHHHHHHHHTTT-HHHHHHHHHHHHHHHHHHTTS--------GGG------------HHHHHHHHHHHHHHHHHHTTSS--